Protein AF-A0A9D4V2T9-F1 (afdb_monomer_lite)

pLDDT: mean 70.46, std 24.21, range [25.34, 97.38]

Radius of gyration: 23.79 Å; chains: 1; bounding box: 66×66×63 Å

Foldseek 3Di:
DDDDPDDPDPDDPPPPPPPPPVLQCLQAAPQVRAGAALWFADLVQHIHHPVSQVVQQDPPDFGADPPPRHTDNDQFGRQPLSNVQCCQNPVVRNVVVVVVVVVVCVVVVHDHDDDDPPDDDDPPPDDDDDDDDDDDDDDDDDDDDDDDDDDDDDPPPPPPPPPPPVDDNDHDDQQSQAAPQPSGHAAQWFAFSHNHIHHPVSCVVVVPAFADPPPRHGGDGPRDGRGSVSSVVVSVVVVVVVVD

InterPro domains:
  IPR001841 Zinc finger, RING-type [PF13923] (29-68)
  IPR001841 Zinc finger, RING-type [PS50089] (29-69)
  IPR001841 Zinc finger, RING-type [PS50089] (179-216)
  IPR001841 Zinc finger, RING-type [SM00184] (29-68)
  IPR001841 Zinc finger, RING-type [SM00184] (179-215)
  IPR013083 Zinc finger, RING/FYVE/PHD-type [G3DSA:3.30.40.10] (4-131)
  IPR013083 Zinc finger, RING/FYVE/PHD-type [G3DSA:3.30.40.10] (135-241)

Secondary structure (DSSP, 8-state):
-------------TTS----HHHHHTTB-TTTSSB-SSEEE-TTS-EEEHHHHHHT--SSS-EE-TTT--EESSPPPB-HHHHHHHHHHSHHHHHHHHHHHHHHHHHHT--PPP-----S----------------------------------------------S------SGGGB-TTTSSB-SSEEE-TTS-EEEHHHHHHTT-SSB-TTT--B--TTPPPEE-HHHHHHHHHHHHHH--

Structure (mmCIF, N/CA/C/O backbone):
data_AF-A0A9D4V2T9-F1
#
_entry.id   AF-A0A9D4V2T9-F1
#
loop_
_atom_site.group_PDB
_atom_site.id
_atom_site.type_symbol
_atom_site.label_atom_id
_atom_site.label_alt_id
_atom_site.label_comp_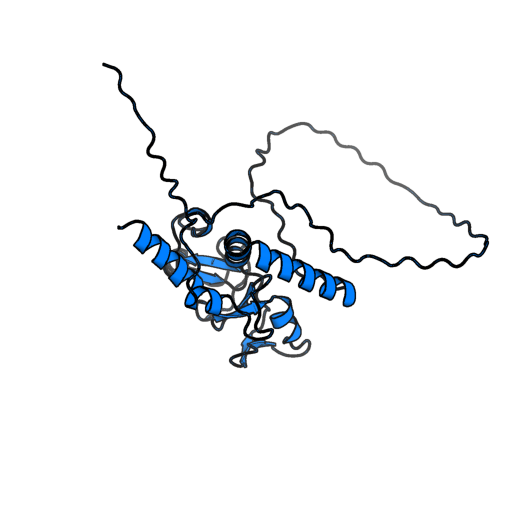id
_atom_site.label_asym_id
_atom_site.label_entity_id
_atom_site.label_seq_id
_atom_site.pdbx_PDB_ins_code
_atom_site.Cartn_x
_atom_site.Cartn_y
_atom_site.Cartn_z
_atom_site.occupancy
_atom_site.B_iso_or_equiv
_atom_site.auth_seq_id
_atom_site.auth_comp_id
_atom_site.auth_asym_id
_atom_site.auth_atom_id
_atom_site.pdbx_PDB_model_num
ATOM 1 N N . MET A 1 1 ? -45.567 5.257 29.875 1.00 37.81 1 MET A N 1
ATOM 2 C CA . MET A 1 1 ? -44.564 4.226 29.549 1.00 37.81 1 MET A CA 1
ATOM 3 C C . MET A 1 1 ? -43.772 4.759 28.369 1.00 37.81 1 MET A C 1
ATOM 5 O O . MET A 1 1 ? -44.226 4.633 27.241 1.00 37.81 1 MET A O 1
ATOM 9 N N . ALA A 1 2 ? -42.699 5.500 28.648 1.00 34.78 2 ALA A N 1
ATOM 10 C CA . ALA A 1 2 ? -41.772 5.962 27.621 1.00 34.78 2 ALA A CA 1
ATOM 11 C C . ALA A 1 2 ? -40.839 4.791 27.293 1.00 34.78 2 ALA A C 1
ATOM 13 O O . ALA A 1 2 ? -40.329 4.148 28.208 1.00 34.78 2 ALA A O 1
ATOM 14 N N . ASN A 1 3 ? -40.728 4.459 26.010 1.00 33.38 3 ASN A N 1
ATOM 15 C CA . ASN A 1 3 ? -39.891 3.381 25.508 1.00 33.38 3 ASN A CA 1
ATOM 16 C C . ASN A 1 3 ? -38.680 4.037 24.840 1.00 33.38 3 ASN A C 1
ATOM 18 O O . ASN A 1 3 ? -38.764 4.459 23.687 1.00 33.38 3 ASN A O 1
ATOM 22 N N . ASP A 1 4 ? -37.597 4.185 25.599 1.00 35.28 4 ASP A N 1
ATOM 23 C CA . ASP A 1 4 ? -36.332 4.728 25.112 1.00 35.28 4 ASP A CA 1
ATOM 24 C C . ASP A 1 4 ? -35.617 3.651 24.290 1.00 35.28 4 ASP A C 1
ATOM 26 O O . ASP A 1 4 ? -34.941 2.768 24.819 1.00 35.28 4 ASP A O 1
ATOM 30 N N . ASN A 1 5 ? -35.790 3.705 22.970 1.00 38.97 5 ASN A N 1
ATOM 31 C CA . ASN A 1 5 ? -35.002 2.918 22.030 1.00 38.97 5 ASN A CA 1
ATOM 32 C C . ASN A 1 5 ? -33.660 3.629 21.806 1.00 38.97 5 ASN A C 1
ATOM 34 O O . ASN A 1 5 ? -33.477 4.348 20.825 1.00 38.97 5 ASN A O 1
ATOM 38 N N . ALA A 1 6 ? -32.742 3.475 22.762 1.00 37.75 6 ALA A N 1
ATOM 39 C CA . ALA A 1 6 ? -31.361 3.909 22.615 1.00 37.75 6 ALA A CA 1
ATOM 40 C C . ALA A 1 6 ? -30.651 2.981 21.618 1.00 37.75 6 ALA A C 1
ATOM 42 O O . ALA A 1 6 ? -30.367 1.816 21.901 1.00 37.75 6 ALA A O 1
ATOM 43 N N . SER A 1 7 ? -30.393 3.523 20.430 1.00 36.06 7 SER A N 1
ATOM 44 C CA . SER A 1 7 ? -29.427 3.030 19.454 1.00 36.06 7 SER A CA 1
ATOM 45 C C . SER A 1 7 ? -28.137 2.600 20.154 1.00 36.06 7 SER A C 1
ATOM 47 O O . SER A 1 7 ? -27.464 3.420 20.778 1.00 36.06 7 SER A O 1
ATOM 49 N N . ARG A 1 8 ? -27.803 1.310 20.056 1.00 39.03 8 ARG A N 1
ATOM 50 C CA . ARG A 1 8 ? -26.498 0.781 20.454 1.00 39.03 8 ARG A CA 1
ATOM 51 C C . ARG A 1 8 ? -25.450 1.354 19.508 1.00 39.03 8 ARG A C 1
ATOM 53 O O . ARG A 1 8 ? -25.284 0.881 18.390 1.00 39.03 8 ARG A O 1
ATOM 60 N N . ASP A 1 9 ? -24.822 2.420 19.964 1.00 37.44 9 ASP A N 1
ATOM 61 C CA . ASP A 1 9 ? -23.620 2.990 19.390 1.00 37.44 9 ASP A CA 1
ATOM 62 C C . ASP A 1 9 ? -22.462 1.988 19.578 1.00 37.44 9 ASP A C 1
ATOM 64 O O . ASP A 1 9 ? -21.983 1.779 20.691 1.00 37.44 9 ASP A O 1
ATOM 68 N N . GLU A 1 10 ? -22.067 1.311 18.495 1.00 48.47 10 GLU A N 1
ATOM 69 C CA . GLU A 1 10 ? -20.897 0.415 18.398 1.00 48.47 10 GLU A CA 1
ATOM 70 C C . GLU A 1 10 ? -19.585 1.206 18.188 1.00 48.47 10 GLU A C 1
ATOM 72 O O . GLU A 1 10 ? -18.598 0.678 17.677 1.00 48.47 10 GLU A O 1
ATOM 77 N N . SER A 1 11 ? -19.526 2.491 18.548 1.00 41.91 11 SER A N 1
ATOM 78 C CA . SER A 1 11 ? -18.281 3.260 18.489 1.00 41.91 11 SER A CA 1
ATOM 79 C C . SER A 1 11 ? -17.449 3.072 19.765 1.00 41.91 11 SER A C 1
ATOM 81 O O . SER A 1 11 ? -17.413 3.904 20.671 1.00 41.91 11 SER A O 1
ATOM 83 N N . LEU A 1 12 ? -16.704 1.962 19.843 1.00 42.69 12 LEU A N 1
ATOM 84 C CA . LEU A 1 12 ? -15.628 1.877 20.830 1.00 42.69 12 LEU A CA 1
ATOM 85 C C . LEU A 1 12 ? -14.410 2.688 20.372 1.00 42.69 12 LEU A C 1
ATOM 87 O O . LEU A 1 12 ? -13.949 2.577 19.229 1.00 42.69 12 LEU A O 1
ATOM 91 N N . PRO A 1 13 ? -13.826 3.492 21.271 1.00 37.84 13 PRO A N 1
ATOM 92 C CA . PRO A 1 13 ? -12.658 4.266 20.960 1.00 37.84 13 PRO A CA 1
ATOM 93 C C . PRO A 1 13 ? -11.424 3.346 20.812 1.00 37.84 13 PRO A C 1
ATOM 95 O O . PRO A 1 13 ? -10.736 3.087 21.787 1.00 37.84 13 PRO A O 1
ATOM 98 N N . VAL A 1 14 ? -11.052 2.986 19.576 1.00 45.94 14 VAL A N 1
ATOM 99 C CA . VAL A 1 14 ? -9.712 2.523 19.095 1.00 45.94 14 VAL A CA 1
ATOM 100 C C . VAL A 1 14 ? -8.537 3.484 19.464 1.00 45.94 14 VAL A C 1
ATOM 102 O O . VAL A 1 14 ? -7.587 3.670 18.725 1.00 45.94 14 VAL A O 1
ATOM 105 N N . SER A 1 15 ? -8.596 4.211 20.587 1.00 41.62 15 SER A N 1
ATOM 106 C CA . SER A 1 15 ? -7.498 5.065 21.106 1.00 41.62 15 SER A CA 1
ATOM 107 C C . SER A 1 15 ? -6.575 4.274 22.011 1.00 41.62 15 SER A C 1
ATOM 109 O O . SER A 1 15 ? -5.572 4.797 22.473 1.00 41.62 15 SER A O 1
ATOM 111 N N . SER A 1 16 ? -6.922 3.016 22.262 1.00 43.53 16 SER A N 1
ATOM 112 C CA . SER A 1 16 ? -6.157 2.066 23.052 1.00 43.53 16 SER A CA 1
ATOM 113 C C . SER A 1 16 ? -5.522 0.962 22.209 1.00 43.53 16 SER A C 1
ATOM 115 O O . SER A 1 16 ? -4.800 0.143 22.773 1.00 43.53 16 SER A O 1
ATOM 117 N N . VAL A 1 17 ? -5.691 0.951 20.876 1.00 48.69 17 VAL A N 1
ATOM 118 C CA . VAL A 1 17 ? -4.797 0.164 20.011 1.00 48.69 17 VAL A CA 1
ATOM 119 C C . VAL A 1 17 ? -3.501 0.955 19.871 1.00 48.69 17 VAL A C 1
ATOM 121 O O . VAL A 1 17 ? -3.192 1.525 18.831 1.00 48.69 17 VAL A O 1
ATOM 124 N N . GLY A 1 18 ? -2.751 1.043 20.970 1.00 51.38 18 GLY A N 1
ATOM 125 C CA . GLY A 1 18 ? -1.332 1.320 20.862 1.00 51.38 18 GLY A CA 1
ATOM 126 C C . GLY A 1 18 ? -0.762 0.207 19.999 1.00 51.38 18 GLY A C 1
ATOM 127 O O . GLY A 1 18 ? -0.834 -0.959 20.388 1.00 51.38 18 GLY A O 1
ATOM 128 N N . LEU A 1 19 ? -0.263 0.550 18.809 1.00 62.91 19 LEU A N 1
ATOM 129 C CA . LEU A 1 19 ? 0.499 -0.394 18.003 1.00 62.91 19 LEU A CA 1
ATOM 130 C C . LEU A 1 19 ? 1.590 -0.957 18.911 1.00 62.91 19 LEU A C 1
ATOM 132 O O . LEU A 1 19 ? 2.463 -0.221 19.380 1.00 62.91 19 LEU A O 1
ATOM 136 N N . CYS A 1 20 ? 1.504 -2.250 19.223 1.00 67.38 20 CYS A N 1
ATOM 137 C CA . CYS A 1 20 ? 2.539 -2.888 20.018 1.00 67.38 20 CYS A CA 1
ATOM 138 C C . CYS A 1 20 ? 3.868 -2.790 19.263 1.00 67.38 20 CYS A C 1
ATOM 140 O O . CYS A 1 20 ? 3.904 -2.604 18.041 1.00 67.38 20 CYS A O 1
ATOM 142 N N . LYS A 1 21 ? 4.977 -2.922 19.986 1.00 68.12 21 LYS A N 1
ATOM 143 C CA . LYS A 1 21 ? 6.308 -2.832 19.385 1.00 68.12 21 LYS A CA 1
ATOM 144 C C . LYS A 1 21 ? 6.460 -3.778 18.184 1.00 68.12 21 LYS A C 1
ATOM 146 O O . LYS A 1 21 ? 6.994 -3.359 17.163 1.00 68.12 21 LYS A O 1
ATOM 151 N N . GLU A 1 22 ? 5.916 -4.997 18.258 1.00 66.81 22 GLU A N 1
ATOM 152 C CA . GLU A 1 22 ? 5.956 -5.935 17.127 1.00 66.81 22 GLU A CA 1
ATOM 153 C C . GLU A 1 22 ? 5.160 -5.436 15.908 1.00 66.81 22 GLU A C 1
ATOM 155 O O . GLU A 1 22 ? 5.580 -5.629 14.766 1.00 66.81 22 GLU A O 1
ATOM 160 N N . ALA A 1 23 ? 4.020 -4.771 16.124 1.00 69.81 23 ALA A N 1
ATOM 161 C CA . ALA A 1 23 ? 3.237 -4.187 15.039 1.00 69.81 23 ALA A CA 1
ATOM 162 C C . ALA A 1 23 ? 4.010 -3.044 14.364 1.00 69.81 23 ALA A C 1
ATOM 164 O O . ALA A 1 23 ? 4.082 -3.008 13.137 1.00 69.81 23 ALA A O 1
ATOM 165 N N . MET A 1 24 ? 4.664 -2.180 15.146 1.00 72.50 24 MET A N 1
ATOM 166 C CA . MET A 1 24 ? 5.521 -1.110 14.624 1.00 72.50 24 MET A CA 1
ATOM 167 C C . MET A 1 24 ? 6.706 -1.646 13.815 1.00 72.50 24 MET A C 1
ATOM 169 O O . MET A 1 24 ? 6.988 -1.127 12.741 1.00 72.50 24 MET A O 1
ATOM 173 N N . GLU A 1 25 ? 7.361 -2.719 14.267 1.00 75.12 25 GLU A N 1
ATOM 174 C CA . GLU A 1 25 ? 8.453 -3.356 13.514 1.00 75.12 25 GLU A CA 1
ATOM 175 C C . GLU A 1 25 ? 7.981 -3.880 12.150 1.00 75.12 25 GLU A C 1
ATOM 177 O O . GLU A 1 25 ? 8.694 -3.765 11.153 1.00 75.12 25 GLU A O 1
ATOM 182 N N . SER A 1 26 ? 6.748 -4.390 12.069 1.00 80.81 26 SER A N 1
ATOM 183 C CA . SER A 1 26 ? 6.158 -4.824 10.796 1.00 80.81 26 SER A CA 1
ATOM 184 C C . SER A 1 26 ? 5.712 -3.678 9.872 1.00 80.81 26 SER A C 1
ATOM 186 O O . SER A 1 26 ? 5.392 -3.928 8.708 1.00 80.81 26 SER A O 1
ATOM 188 N N . LEU A 1 27 ? 5.726 -2.429 10.358 1.00 87.44 27 LEU A N 1
ATOM 189 C CA . LEU A 1 27 ? 5.487 -1.208 9.578 1.00 87.44 27 LEU A CA 1
ATOM 190 C C . LEU A 1 27 ? 6.774 -0.541 9.084 1.00 87.44 27 LEU A C 1
ATOM 192 O O . LEU A 1 27 ? 6.711 0.506 8.440 1.00 87.44 27 LEU A O 1
ATOM 196 N N . THR A 1 28 ? 7.932 -1.133 9.360 1.00 91.25 28 THR A N 1
ATOM 197 C CA . THR A 1 28 ? 9.228 -0.595 8.954 1.00 91.25 28 THR A CA 1
ATOM 198 C C . THR A 1 28 ? 9.614 -1.103 7.569 1.00 91.25 28 THR A C 1
ATOM 200 O O . THR A 1 28 ? 9.575 -2.299 7.274 1.00 91.25 28 THR A O 1
ATOM 203 N N . CYS A 1 29 ? 10.039 -0.196 6.696 1.00 94.81 29 CYS A N 1
ATOM 204 C CA . CYS A 1 29 ? 10.608 -0.556 5.410 1.00 94.81 29 CYS A CA 1
ATOM 205 C C . CYS A 1 29 ? 11.970 -1.223 5.607 1.00 94.81 29 CYS A C 1
ATOM 207 O O . CYS A 1 29 ? 12.888 -0.624 6.153 1.00 94.81 29 CYS A O 1
ATOM 209 N N . SER A 1 30 ? 12.162 -2.427 5.073 1.00 91.88 30 SER A N 1
ATOM 210 C CA . SER A 1 30 ? 13.436 -3.146 5.223 1.00 91.88 30 SER A CA 1
ATOM 211 C C . SER A 1 30 ? 14.595 -2.596 4.375 1.00 91.88 30 SER A C 1
ATOM 213 O O . SER A 1 30 ? 15.671 -3.184 4.384 1.00 91.88 30 SER A O 1
ATOM 215 N N . ILE A 1 31 ? 14.377 -1.519 3.612 1.00 94.38 31 ILE A N 1
ATOM 216 C CA . ILE A 1 31 ? 15.410 -0.859 2.798 1.00 94.38 31 ILE A CA 1
ATOM 217 C C . ILE A 1 31 ? 15.910 0.399 3.507 1.00 94.38 31 ILE A C 1
ATOM 219 O O . ILE A 1 31 ? 17.089 0.481 3.825 1.00 94.38 31 ILE A O 1
ATOM 223 N N . CYS A 1 32 ? 15.024 1.361 3.786 1.00 95.81 32 CYS A N 1
ATOM 224 C CA . CYS A 1 32 ? 15.408 2.603 4.466 1.00 95.81 32 CYS A CA 1
ATOM 225 C C . CYS A 1 32 ? 15.338 2.518 5.999 1.00 95.81 32 CYS A C 1
ATOM 227 O O . CYS A 1 32 ? 15.751 3.454 6.667 1.00 95.81 32 CYS A O 1
ATOM 229 N N . LEU A 1 33 ? 14.824 1.413 6.557 1.00 94.38 33 LEU A N 1
ATOM 230 C CA . LEU A 1 33 ? 14.726 1.144 8.001 1.00 94.38 33 LEU A CA 1
ATOM 231 C C . LEU A 1 33 ? 13.864 2.142 8.793 1.00 94.38 33 LEU A C 1
ATOM 233 O O . LEU A 1 33 ? 13.963 2.225 10.013 1.00 94.38 33 LEU A O 1
ATOM 237 N N . GLU A 1 34 ? 12.971 2.844 8.104 1.00 95.56 34 GLU A N 1
ATOM 238 C CA . GLU A 1 34 ? 12.014 3.796 8.677 1.00 95.56 34 GLU A CA 1
ATOM 239 C C . GLU A 1 34 ? 10.576 3.374 8.353 1.00 95.56 34 GLU A C 1
ATOM 241 O O . GLU A 1 34 ? 10.364 2.431 7.583 1.00 95.56 34 GLU A O 1
ATOM 246 N N . LEU A 1 35 ? 9.579 4.075 8.907 1.00 94.62 35 LEU A N 1
ATOM 247 C CA . LEU A 1 35 ? 8.165 3.797 8.648 1.00 94.62 35 LEU A CA 1
ATOM 248 C C . LEU A 1 35 ? 7.880 3.721 7.134 1.00 94.62 35 LEU A C 1
ATOM 250 O O . LEU A 1 35 ? 8.369 4.529 6.338 1.00 94.62 35 LEU A O 1
ATOM 254 N N . LEU A 1 36 ? 7.084 2.738 6.719 1.00 95.94 36 LEU A N 1
ATOM 255 C CA . LEU A 1 36 ? 6.630 2.609 5.338 1.00 95.94 36 LEU A CA 1
ATOM 256 C C . LEU A 1 36 ? 5.867 3.868 4.895 1.00 95.94 36 LEU A C 1
ATOM 258 O O . LEU A 1 36 ? 4.915 4.281 5.545 1.00 95.94 36 LEU A O 1
ATOM 262 N N . TYR A 1 37 ? 6.230 4.429 3.742 1.00 96.75 37 TYR A N 1
ATOM 263 C CA . TYR A 1 37 ? 5.476 5.492 3.076 1.00 96.75 37 TYR A CA 1
ATOM 264 C C . TYR A 1 37 ? 5.041 5.030 1.690 1.00 96.75 37 TYR A C 1
ATOM 266 O O . TYR A 1 37 ? 5.858 4.501 0.931 1.00 96.75 37 TYR A O 1
ATOM 274 N N . LYS A 1 38 ? 3.746 5.184 1.386 1.00 96.31 38 LYS A N 1
ATOM 275 C CA . LYS A 1 38 ? 3.090 4.584 0.212 1.00 96.31 38 LYS A CA 1
ATOM 276 C C . LYS A 1 38 ? 3.530 3.112 0.041 1.00 96.31 38 LYS A C 1
ATOM 278 O O . LYS A 1 38 ? 4.232 2.778 -0.914 1.00 96.31 38 LYS A O 1
ATOM 283 N N . PRO A 1 39 ? 3.170 2.222 0.988 1.00 95.19 39 PRO A N 1
ATOM 284 C CA . PRO A 1 39 ? 3.677 0.853 1.031 1.00 95.19 39 PRO A CA 1
ATOM 285 C C . PRO A 1 39 ? 3.308 0.049 -0.218 1.00 95.19 39 PRO A C 1
ATOM 287 O O . PRO A 1 39 ? 2.136 -0.061 -0.571 1.00 95.19 39 PRO A O 1
ATOM 290 N N . VAL A 1 40 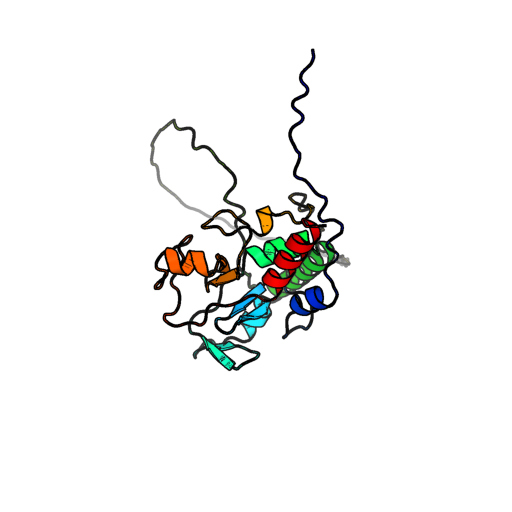? 4.293 -0.595 -0.835 1.00 93.75 40 VAL A N 1
ATOM 291 C CA . VAL A 1 40 ? 4.096 -1.586 -1.900 1.00 93.75 40 VAL A CA 1
ATOM 292 C C . VAL A 1 40 ? 4.309 -2.991 -1.349 1.00 93.75 40 VAL A C 1
ATOM 294 O O . VAL A 1 40 ? 5.226 -3.219 -0.557 1.00 93.75 40 VAL A O 1
ATOM 297 N N . VAL A 1 41 ? 3.473 -3.943 -1.769 1.00 91.31 41 VAL A N 1
ATOM 298 C CA . VAL A 1 41 ? 3.582 -5.355 -1.371 1.00 91.31 41 VAL A CA 1
ATOM 299 C C . VAL A 1 41 ? 3.927 -6.181 -2.600 1.00 91.31 41 VAL A C 1
ATOM 301 O O . VAL A 1 41 ? 3.198 -6.213 -3.587 1.00 91.31 41 VAL A O 1
ATOM 304 N N . THR A 1 42 ? 5.091 -6.819 -2.569 1.00 88.69 42 THR A N 1
ATOM 305 C CA . THR A 1 42 ? 5.559 -7.656 -3.679 1.00 88.69 42 THR A CA 1
ATOM 306 C C . THR A 1 42 ? 4.865 -9.019 -3.677 1.00 88.69 42 THR A C 1
ATOM 308 O O . THR A 1 42 ? 4.450 -9.513 -2.633 1.00 88.69 42 THR A O 1
ATOM 311 N N . ALA A 1 43 ? 4.853 -9.717 -4.821 1.00 84.25 43 ALA A N 1
ATOM 312 C CA . ALA A 1 43 ? 4.293 -11.074 -4.959 1.00 84.25 43 ALA A CA 1
ATOM 313 C C . ALA A 1 43 ? 4.888 -12.131 -4.011 1.00 84.25 43 ALA A C 1
ATOM 315 O O . ALA A 1 43 ? 4.341 -13.221 -3.854 1.00 84.25 43 ALA A O 1
ATOM 316 N N . CYS A 1 44 ? 6.025 -11.838 -3.382 1.00 86.25 44 CYS A N 1
ATOM 317 C CA . CYS A 1 44 ? 6.610 -12.694 -2.358 1.00 86.25 44 CYS A CA 1
ATOM 318 C C . CYS A 1 44 ? 6.160 -12.374 -0.923 1.00 86.25 44 CYS A C 1
ATOM 320 O O . CYS A 1 44 ? 6.541 -13.110 -0.020 1.00 86.25 44 CYS A O 1
ATOM 322 N N . GLY A 1 45 ? 5.357 -11.326 -0.725 1.00 84.44 45 GLY A N 1
ATOM 323 C CA . GLY A 1 45 ? 4.848 -10.864 0.569 1.00 84.44 45 GLY A CA 1
AT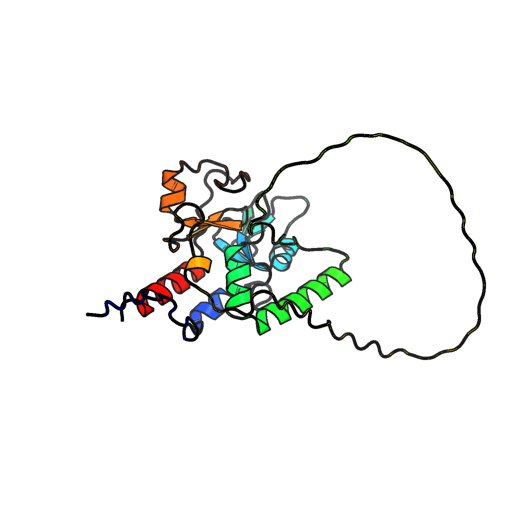OM 324 C C . GLY A 1 45 ? 5.709 -9.800 1.256 1.00 84.44 45 GLY A C 1
ATOM 325 O O . GLY A 1 45 ? 5.300 -9.272 2.281 1.00 84.44 45 GLY A O 1
ATOM 326 N N . HIS A 1 46 ? 6.880 -9.457 0.710 1.00 89.94 46 HIS A N 1
ATOM 327 C CA . HIS A 1 46 ? 7.731 -8.409 1.276 1.00 89.94 46 HIS A CA 1
ATOM 328 C C . HIS A 1 46 ? 7.220 -7.007 0.946 1.00 89.94 46 HIS A C 1
ATOM 330 O O . HIS A 1 46 ? 6.710 -6.777 -0.158 1.00 89.94 46 HIS A O 1
ATOM 336 N N . MET A 1 47 ? 7.418 -6.090 1.895 1.00 91.44 47 MET A N 1
ATOM 337 C CA . MET A 1 47 ? 6.848 -4.745 1.902 1.00 91.44 47 MET A CA 1
ATOM 338 C C . MET A 1 47 ? 7.940 -3.673 1.912 1.00 91.44 47 MET A C 1
ATOM 340 O O . MET A 1 47 ? 8.918 -3.781 2.652 1.00 91.44 47 MET A O 1
ATOM 344 N N . PHE A 1 48 ? 7.759 -2.625 1.108 1.00 94.56 48 PHE A N 1
ATOM 345 C CA . PHE A 1 48 ? 8.706 -1.511 0.979 1.00 94.56 48 PHE A CA 1
ATOM 346 C C . PHE A 1 48 ? 7.970 -0.183 0.811 1.00 94.56 48 PHE A C 1
ATOM 348 O O . PHE A 1 48 ? 6.802 -0.182 0.427 1.00 94.56 48 PHE A O 1
ATOM 355 N N . CYS A 1 49 ? 8.643 0.949 1.041 1.00 97.06 49 CYS A N 1
ATOM 356 C CA . CYS A 1 49 ? 8.145 2.226 0.528 1.00 97.06 49 CYS A CA 1
ATOM 357 C C . CYS A 1 49 ? 8.092 2.170 -1.004 1.00 97.06 49 CYS A C 1
ATOM 359 O O . CYS A 1 49 ? 8.914 1.477 -1.614 1.00 97.06 49 CYS A O 1
ATOM 361 N N . PHE A 1 50 ? 7.186 2.931 -1.621 1.00 96.31 50 PHE A N 1
ATOM 362 C CA . PHE A 1 50 ? 7.077 3.004 -3.081 1.00 96.31 50 PHE A CA 1
ATOM 363 C C . PHE A 1 50 ? 8.437 3.272 -3.739 1.00 96.31 50 PHE A C 1
ATOM 365 O O . PHE A 1 50 ? 8.902 2.459 -4.538 1.00 96.31 50 PHE A O 1
ATOM 372 N N . TRP A 1 51 ? 9.124 4.344 -3.329 1.00 95.81 51 TRP A N 1
ATOM 373 C CA . TRP A 1 51 ? 10.416 4.715 -3.909 1.00 95.81 51 TRP A CA 1
ATOM 374 C C . TRP A 1 51 ? 11.539 3.733 -3.592 1.00 95.81 51 TRP A C 1
ATOM 376 O O . TRP A 1 51 ? 12.342 3.436 -4.471 1.00 95.81 51 TRP A O 1
ATOM 386 N N . CYS A 1 52 ? 11.563 3.144 -2.394 1.00 95.94 52 CYS A N 1
ATOM 387 C CA . CYS A 1 52 ? 12.550 2.115 -2.061 1.00 95.94 52 CYS A CA 1
ATOM 388 C C . CYS A 1 52 ? 12.395 0.867 -2.943 1.00 95.94 52 CYS A C 1
ATOM 390 O O . CYS A 1 52 ? 13.385 0.282 -3.375 1.00 95.94 52 CYS A O 1
ATOM 392 N N . GLY A 1 53 ? 11.155 0.459 -3.230 1.00 93.44 53 GLY A N 1
ATOM 393 C CA . GLY A 1 53 ? 10.885 -0.620 -4.177 1.00 93.44 53 GLY A CA 1
ATOM 394 C C . GLY A 1 53 ? 11.232 -0.225 -5.614 1.00 93.44 53 GLY A C 1
ATOM 395 O O . GLY A 1 53 ? 11.857 -1.009 -6.325 1.00 93.44 53 GLY A O 1
ATOM 396 N N . HIS A 1 54 ? 10.857 0.990 -6.021 1.00 92.50 54 HIS A N 1
ATOM 397 C CA . HIS A 1 54 ? 11.048 1.500 -7.376 1.00 92.50 54 HIS A CA 1
ATOM 398 C C . HIS A 1 54 ? 12.532 1.641 -7.741 1.00 92.50 54 HIS A C 1
ATOM 400 O O . HIS A 1 54 ? 12.948 1.200 -8.806 1.00 92.50 54 HIS A O 1
ATOM 406 N N . GLN A 1 55 ? 13.354 2.195 -6.846 1.00 90.56 55 GLN A N 1
ATOM 407 C CA . GLN A 1 55 ? 14.801 2.339 -7.054 1.00 90.56 55 GLN A CA 1
ATOM 408 C C . GLN A 1 55 ? 15.524 0.992 -7.171 1.00 90.56 55 GLN A C 1
ATOM 410 O O . GLN A 1 55 ? 16.557 0.898 -7.827 1.00 90.56 55 GLN A O 1
ATOM 415 N N . GLY A 1 56 ? 14.980 -0.063 -6.558 1.00 84.94 56 GLY A N 1
ATOM 416 C CA . GLY A 1 56 ? 15.501 -1.423 -6.691 1.00 84.94 56 GLY A CA 1
ATOM 417 C C . GLY A 1 56 ? 15.148 -2.106 -8.017 1.00 84.94 56 GLY A C 1
ATOM 418 O O . GLY A 1 56 ? 15.572 -3.243 -8.239 1.00 84.94 56 GLY A O 1
ATOM 419 N N . MET A 1 57 ? 14.355 -1.467 -8.884 1.00 88.19 57 MET A N 1
ATOM 420 C CA . MET A 1 57 ? 13.958 -2.042 -10.166 1.00 88.19 57 MET A CA 1
ATOM 421 C C . MET A 1 57 ? 15.055 -1.940 -11.218 1.00 88.19 57 MET A C 1
ATOM 423 O O . MET A 1 57 ? 15.848 -1.002 -11.258 1.00 88.19 57 MET A O 1
ATOM 427 N N . ASN A 1 58 ? 15.054 -2.910 -12.126 1.00 82.69 58 ASN A N 1
ATOM 428 C CA . ASN A 1 58 ? 15.900 -2.895 -13.305 1.00 82.69 58 ASN A CA 1
ATOM 429 C C . ASN A 1 58 ? 15.066 -2.483 -14.525 1.00 82.69 58 ASN A C 1
ATOM 431 O O . ASN A 1 58 ? 14.038 -3.096 -14.801 1.00 82.69 58 ASN A O 1
ATOM 435 N N . ALA A 1 59 ? 15.518 -1.466 -15.261 1.00 80.12 59 ALA A N 1
ATOM 436 C CA . ALA A 1 59 ? 14.805 -0.950 -16.433 1.00 80.12 59 ALA A CA 1
ATOM 437 C C . ALA A 1 59 ? 14.864 -1.886 -17.656 1.00 80.12 59 ALA A C 1
ATOM 439 O O . ALA A 1 59 ? 14.029 -1.789 -18.551 1.00 80.12 59 ALA A O 1
ATOM 440 N N . PHE A 1 60 ? 15.849 -2.785 -17.708 1.00 79.94 60 PHE A N 1
ATOM 441 C CA . PHE A 1 60 ? 16.157 -3.597 -18.890 1.00 79.94 60 PHE A CA 1
ATOM 442 C C . PHE A 1 60 ? 15.840 -5.085 -18.709 1.00 79.94 60 PHE A C 1
ATOM 444 O O . PHE A 1 60 ? 15.837 -5.841 -19.679 1.00 79.94 60 PHE A O 1
ATOM 451 N N . THR A 1 61 ? 15.604 -5.534 -17.477 1.00 82.62 61 THR A N 1
ATOM 452 C CA . THR A 1 61 ? 15.385 -6.946 -17.139 1.00 82.62 61 THR A CA 1
ATOM 453 C C . THR A 1 61 ? 14.289 -7.095 -16.089 1.00 82.62 61 THR A C 1
ATOM 455 O O . THR A 1 61 ? 13.834 -6.115 -15.502 1.00 82.62 61 THR A O 1
ATOM 458 N N . ALA A 1 62 ? 13.846 -8.333 -15.846 1.00 82.19 62 ALA A N 1
ATOM 459 C CA . ALA A 1 62 ? 12.874 -8.608 -14.796 1.00 82.19 62 ALA A CA 1
ATOM 460 C C . ALA A 1 62 ? 13.386 -8.089 -13.445 1.00 82.19 62 ALA A C 1
ATOM 462 O O . ALA A 1 62 ? 14.475 -8.444 -12.987 1.00 82.19 62 ALA A O 1
ATOM 463 N N . SER A 1 63 ? 12.571 -7.264 -12.798 1.00 89.69 63 SER A N 1
ATOM 464 C CA . SER A 1 63 ? 12.876 -6.771 -11.463 1.00 89.69 63 SER A CA 1
ATOM 465 C C . SER A 1 63 ? 12.719 -7.893 -10.440 1.00 89.69 63 SER A C 1
ATOM 467 O O . SER A 1 63 ? 12.029 -8.887 -10.664 1.00 89.69 63 SER A O 1
ATOM 469 N N . SER A 1 64 ? 13.407 -7.770 -9.311 1.00 90.81 64 SER A N 1
ATOM 470 C CA . SER A 1 64 ? 13.409 -8.792 -8.266 1.00 90.81 64 SER A CA 1
ATOM 471 C C . SER A 1 64 ? 13.169 -8.159 -6.911 1.00 90.81 64 SER A C 1
ATOM 473 O O . SER A 1 64 ? 13.569 -7.025 -6.668 1.00 90.81 64 SER A O 1
ATOM 475 N N . CYS A 1 65 ? 12.509 -8.892 -6.014 1.00 90.19 65 CYS A N 1
ATOM 476 C CA . CYS A 1 65 ? 12.315 -8.433 -4.644 1.00 90.19 65 CYS A CA 1
ATOM 477 C C . CYS A 1 65 ? 13.678 -8.107 -3.998 1.00 90.19 65 CYS A C 1
ATOM 479 O O . CYS A 1 65 ? 14.523 -9.006 -3.938 1.00 90.19 65 CYS A O 1
ATOM 481 N N . PRO A 1 66 ? 13.882 -6.896 -3.448 1.00 90.25 66 PRO A N 1
ATOM 482 C CA . PRO A 1 66 ? 15.146 -6.525 -2.808 1.00 90.25 66 PRO A CA 1
ATOM 483 C C . PRO A 1 66 ? 15.547 -7.423 -1.626 1.00 90.25 66 PRO A C 1
ATOM 485 O O . PRO A 1 66 ? 16.733 -7.584 -1.359 1.00 90.25 66 PRO A O 1
ATOM 488 N N . LEU A 1 67 ? 14.579 -8.059 -0.951 1.00 89.50 67 LEU A N 1
ATOM 489 C CA . LEU A 1 67 ? 14.842 -8.939 0.196 1.00 89.50 67 LEU A CA 1
ATOM 490 C C . LEU A 1 67 ? 15.119 -10.390 -0.192 1.00 89.50 67 LEU A C 1
ATOM 492 O O . LEU A 1 67 ? 16.114 -10.965 0.237 1.00 89.50 67 LEU A O 1
ATOM 496 N N . CYS A 1 68 ? 14.246 -11.010 -0.988 1.00 90.56 68 CYS A N 1
ATOM 497 C CA . CYS A 1 68 ? 14.344 -12.447 -1.276 1.00 90.56 68 CYS A CA 1
ATOM 498 C C . CYS A 1 68 ? 14.734 -12.779 -2.715 1.00 90.56 68 CYS A C 1
ATOM 500 O O . CYS A 1 68 ? 14.793 -13.954 -3.072 1.00 90.56 68 CYS A O 1
ATOM 502 N N . ARG A 1 69 ? 14.963 -11.762 -3.554 1.00 90.56 69 ARG A N 1
ATOM 503 C CA . ARG A 1 69 ? 15.362 -11.885 -4.964 1.00 90.56 69 ARG A CA 1
ATOM 504 C C . ARG A 1 69 ? 14.380 -12.659 -5.848 1.00 90.56 69 ARG A C 1
ATOM 506 O O . ARG A 1 69 ? 14.727 -13.040 -6.960 1.00 90.56 69 ARG A O 1
ATOM 513 N N . ARG A 1 70 ? 13.141 -12.886 -5.389 1.00 87.94 70 ARG A N 1
ATOM 514 C CA . ARG A 1 70 ? 12.096 -13.484 -6.228 1.00 87.94 70 ARG A CA 1
ATOM 515 C C . ARG A 1 70 ? 11.768 -12.522 -7.378 1.00 87.94 70 ARG A C 1
ATOM 517 O O . ARG A 1 70 ? 11.452 -11.365 -7.082 1.00 87.94 70 ARG A O 1
ATOM 524 N N . PRO A 1 71 ? 11.816 -12.974 -8.643 1.00 87.56 71 PRO A N 1
ATOM 525 C CA . PRO A 1 71 ? 11.534 -12.116 -9.783 1.00 87.56 71 PRO A CA 1
ATOM 526 C C . PRO A 1 71 ? 10.053 -11.737 -9.833 1.00 87.56 71 PRO A C 1
ATOM 528 O O . PRO A 1 71 ? 9.180 -12.513 -9.435 1.00 87.56 71 PRO A O 1
ATOM 531 N N . PHE A 1 72 ? 9.774 -10.552 -10.359 1.00 83.75 72 PHE A N 1
ATOM 532 C CA . PHE A 1 72 ? 8.440 -10.092 -10.711 1.00 83.75 72 PHE A CA 1
ATOM 533 C C . PHE A 1 72 ? 8.485 -9.326 -12.037 1.00 83.75 72 PHE A C 1
ATOM 535 O O . PHE A 1 72 ? 9.478 -8.689 -12.380 1.00 83.75 72 PHE A O 1
ATOM 542 N N . ILE A 1 73 ? 7.396 -9.419 -12.799 1.00 78.12 73 ILE A N 1
ATOM 543 C CA . ILE A 1 73 ? 7.291 -8.806 -14.133 1.00 78.12 73 ILE A CA 1
ATOM 544 C C . ILE A 1 73 ? 6.697 -7.397 -14.039 1.00 78.12 73 ILE A C 1
ATOM 546 O O . ILE A 1 73 ? 7.103 -6.503 -14.770 1.00 78.12 73 ILE A O 1
ATOM 550 N N . TYR A 1 74 ? 5.761 -7.191 -13.112 1.00 82.62 74 TYR A N 1
ATOM 551 C CA . TYR A 1 74 ? 5.057 -5.925 -12.933 1.00 82.62 74 TYR A CA 1
ATOM 552 C C . TYR A 1 74 ? 5.319 -5.385 -11.538 1.00 82.62 74 TYR A C 1
ATOM 554 O O . TYR A 1 74 ? 5.140 -6.114 -10.558 1.00 82.62 74 TYR A O 1
ATOM 562 N N . PHE A 1 75 ? 5.711 -4.117 -11.450 1.00 87.38 75 PHE A N 1
ATOM 563 C CA . PHE A 1 75 ? 5.876 -3.456 -10.166 1.00 87.38 75 PHE A CA 1
ATOM 564 C C . PHE A 1 75 ? 4.523 -3.363 -9.442 1.00 87.38 75 PHE A C 1
ATOM 566 O O . PHE A 1 75 ? 3.540 -2.941 -10.062 1.00 87.38 75 PHE A O 1
ATOM 573 N N . PRO A 1 76 ? 4.433 -3.793 -8.172 1.00 88.44 76 PRO A N 1
ATOM 574 C CA . PRO A 1 76 ? 3.205 -3.667 -7.400 1.00 88.44 76 PRO A CA 1
ATOM 575 C C . PRO A 1 76 ? 2.807 -2.204 -7.220 1.00 88.44 76 PRO A C 1
ATOM 577 O O . PRO A 1 76 ? 3.642 -1.341 -6.948 1.00 88.44 76 PRO A O 1
ATOM 580 N N . ARG A 1 77 ? 1.505 -1.938 -7.326 1.00 92.31 77 ARG A N 1
ATOM 581 C CA . ARG A 1 77 ? 0.934 -0.645 -6.947 1.00 92.31 77 ARG A CA 1
ATOM 582 C C . ARG A 1 77 ? 0.922 -0.496 -5.427 1.00 92.31 77 ARG A C 1
ATOM 584 O O . ARG A 1 77 ? 1.066 -1.464 -4.677 1.00 92.31 77 ARG A O 1
ATOM 591 N N . VAL A 1 78 ? 0.729 0.739 -4.978 1.00 94.75 78 VAL A N 1
ATOM 592 C CA . VAL A 1 78 ? 0.641 1.047 -3.554 1.00 94.75 78 VAL A CA 1
ATOM 593 C C . VAL A 1 78 ? -0.578 0.357 -2.938 1.00 94.75 78 VAL A C 1
ATOM 595 O O . VAL A 1 78 ? -1.684 0.429 -3.471 1.00 94.75 78 VAL A O 1
ATOM 598 N N . CYS A 1 79 ? -0.376 -0.301 -1.799 1.00 93.62 79 CYS A N 1
ATOM 599 C CA . CYS A 1 79 ? -1.442 -0.909 -1.020 1.00 93.62 79 CYS A CA 1
ATOM 600 C C . CYS A 1 79 ? -2.268 0.179 -0.324 1.00 93.62 79 CYS A C 1
ATOM 602 O O . CYS A 1 79 ? -1.842 0.740 0.690 1.00 93.62 79 CYS A O 1
ATOM 604 N N . LYS A 1 80 ? -3.454 0.465 -0.873 1.00 90.69 80 LYS A N 1
ATOM 605 C CA . LYS A 1 80 ? -4.346 1.545 -0.416 1.00 90.69 80 LYS A CA 1
ATOM 606 C C . LYS A 1 80 ? -4.725 1.386 1.052 1.00 90.69 80 LYS A C 1
ATOM 608 O O . LYS A 1 80 ? -4.604 2.324 1.828 1.00 90.69 80 LYS A O 1
ATOM 613 N N . LEU A 1 81 ? -5.120 0.175 1.444 1.00 90.88 81 LEU A N 1
ATOM 614 C CA . LEU A 1 81 ? -5.515 -0.121 2.819 1.00 90.88 81 LEU A CA 1
ATOM 615 C C . LEU A 1 81 ? -4.389 0.211 3.802 1.00 90.88 81 LEU A C 1
ATOM 617 O O . LEU A 1 81 ? -4.609 0.910 4.781 1.00 90.88 81 LEU A O 1
ATOM 621 N N . LEU A 1 82 ? -3.165 -0.245 3.519 1.00 91.12 82 LEU A N 1
ATOM 622 C CA . LEU A 1 82 ? -2.017 0.031 4.382 1.00 91.12 82 LEU A CA 1
ATOM 623 C C . LEU A 1 82 ? -1.659 1.516 4.410 1.00 91.12 82 LEU A C 1
ATOM 625 O O . LEU A 1 82 ? -1.306 2.024 5.467 1.00 91.12 82 LEU A O 1
ATOM 629 N N . HIS A 1 83 ? -1.768 2.208 3.276 1.00 93.19 83 HIS A N 1
ATOM 630 C CA . HIS A 1 83 ? -1.597 3.655 3.215 1.00 93.19 83 HIS A CA 1
ATOM 631 C C . HIS A 1 83 ? -2.570 4.381 4.161 1.00 93.19 83 HIS A C 1
ATOM 633 O O . HIS A 1 83 ? -2.124 5.151 5.009 1.00 93.19 83 HIS A O 1
ATOM 639 N N . PHE A 1 84 ? -3.873 4.081 4.088 1.00 90.56 84 PHE A N 1
ATOM 640 C CA . PHE A 1 84 ? -4.889 4.684 4.961 1.00 90.56 84 PHE A CA 1
ATOM 641 C C . PHE A 1 84 ? -4.726 4.291 6.432 1.00 90.56 84 PHE A C 1
ATOM 643 O O . PHE A 1 84 ? -4.835 5.145 7.312 1.00 90.56 84 PHE A O 1
ATOM 650 N N . VAL A 1 85 ? -4.414 3.021 6.704 1.00 88.25 85 VAL A N 1
ATOM 651 C CA . VAL A 1 85 ? -4.156 2.534 8.065 1.00 88.25 85 VAL A CA 1
ATOM 652 C C . VAL A 1 85 ? -2.985 3.283 8.688 1.00 88.25 85 VAL A C 1
ATOM 654 O O . VAL A 1 85 ? -3.098 3.743 9.817 1.00 88.25 85 VAL A O 1
ATOM 657 N N . LEU A 1 86 ? -1.882 3.453 7.958 1.00 90.50 86 LEU A N 1
ATOM 658 C CA . LEU A 1 86 ? -0.707 4.175 8.443 1.00 90.50 86 LEU A CA 1
ATOM 659 C C . LEU A 1 86 ? -0.994 5.656 8.706 1.00 90.50 86 LEU A C 1
ATOM 661 O O . LEU A 1 86 ? -0.603 6.163 9.755 1.00 90.50 86 LEU A O 1
ATOM 665 N N . MET A 1 87 ? -1.725 6.317 7.803 1.00 90.50 87 MET A N 1
ATOM 666 C CA . MET A 1 87 ? -2.148 7.709 7.989 1.00 90.50 87 MET A CA 1
ATOM 667 C C . MET A 1 87 ? -2.975 7.906 9.262 1.00 90.50 87 MET A C 1
ATOM 669 O O . MET A 1 87 ? -2.790 8.899 9.956 1.00 90.50 87 MET A O 1
ATOM 673 N N . LYS A 1 88 ? -3.862 6.963 9.596 1.00 88.44 88 LYS A N 1
ATOM 674 C CA . LYS A 1 88 ? -4.707 7.053 10.797 1.00 88.44 88 LYS A CA 1
ATOM 675 C C . LYS A 1 88 ? -4.013 6.579 12.076 1.00 88.44 88 LYS A C 1
ATOM 677 O O . LYS A 1 88 ? -4.272 7.123 13.144 1.00 88.44 88 LYS A O 1
ATOM 682 N N . ALA A 1 89 ? -3.171 5.548 11.995 1.00 84.56 89 ALA A N 1
ATOM 683 C CA . ALA A 1 89 ? -2.555 4.927 13.170 1.00 84.56 89 ALA A CA 1
ATOM 684 C C . ALA A 1 89 ? -1.363 5.717 13.719 1.00 84.56 89 ALA A C 1
ATOM 686 O O . ALA A 1 89 ? -1.155 5.754 14.929 1.00 84.56 89 ALA A O 1
ATOM 687 N N . VAL A 1 90 ? -0.560 6.300 12.824 1.00 87.88 90 VAL A N 1
ATOM 688 C CA . VAL A 1 90 ? 0.691 7.006 13.142 1.00 87.88 90 VAL A CA 1
ATOM 689 C C . VAL A 1 90 ? 0.800 8.298 12.316 1.00 87.88 90 VAL A C 1
ATOM 691 O O . VAL A 1 90 ? 1.745 8.449 11.541 1.00 87.88 90 VAL A O 1
ATOM 694 N N . PRO A 1 91 ? -0.164 9.232 12.450 1.00 89.94 91 PRO A N 1
ATOM 695 C CA . PRO A 1 91 ? -0.310 10.384 11.557 1.00 89.94 91 PRO A CA 1
ATOM 696 C C . PRO A 1 91 ? 0.939 11.265 11.499 1.00 89.94 91 PRO A C 1
ATOM 698 O O . PRO A 1 91 ? 1.401 11.579 10.406 1.00 89.94 91 PRO A O 1
ATOM 701 N N . ASP A 1 92 ? 1.520 11.611 12.650 1.00 90.38 92 ASP A N 1
ATOM 702 C CA . ASP A 1 92 ? 2.671 12.521 12.721 1.00 90.38 92 ASP A CA 1
ATOM 703 C C . ASP A 1 92 ? 3.895 11.941 12.004 1.00 90.38 92 ASP A C 1
ATOM 705 O O . ASP A 1 92 ? 4.528 12.596 11.173 1.00 90.38 92 ASP A O 1
ATOM 709 N N . GLU A 1 93 ? 4.201 10.673 12.285 1.00 92.44 93 GLU A N 1
ATOM 710 C CA . GLU A 1 93 ? 5.318 9.979 11.656 1.00 92.44 93 GLU A CA 1
ATOM 711 C C . GLU A 1 93 ? 5.042 9.754 10.166 1.00 92.44 93 GLU A C 1
ATOM 713 O O . GLU A 1 93 ? 5.911 9.997 9.335 1.00 92.44 93 GLU A O 1
ATOM 718 N N . TYR A 1 94 ? 3.824 9.369 9.782 1.00 94.19 94 TYR A N 1
ATOM 719 C CA . TYR A 1 94 ? 3.475 9.198 8.374 1.00 94.19 94 TYR A CA 1
ATOM 720 C C . TYR A 1 94 ? 3.548 10.519 7.584 1.00 94.19 94 TYR A C 1
ATOM 722 O O . TYR A 1 94 ? 4.021 10.533 6.444 1.00 94.19 94 TYR A O 1
ATOM 730 N N . ALA A 1 95 ? 3.149 11.639 8.193 1.00 94.94 95 ALA A N 1
ATOM 731 C CA . ALA A 1 95 ? 3.270 12.975 7.616 1.00 94.94 95 ALA A CA 1
ATOM 732 C C . ALA A 1 95 ? 4.738 13.397 7.451 1.00 94.94 95 ALA A C 1
ATOM 734 O O . ALA A 1 95 ? 5.111 13.886 6.381 1.00 94.94 95 ALA A O 1
ATOM 735 N N . ARG A 1 96 ? 5.597 13.133 8.452 1.00 96.44 96 ARG A N 1
ATOM 736 C CA . ARG A 1 96 ? 7.056 13.342 8.349 1.00 96.44 96 ARG A CA 1
ATOM 737 C C . ARG A 1 96 ? 7.624 12.620 7.128 1.00 96.44 96 ARG A C 1
ATOM 739 O O . ARG A 1 96 ? 8.308 13.228 6.305 1.00 96.44 96 ARG A O 1
ATOM 746 N N . ARG A 1 97 ? 7.268 11.344 6.972 1.00 97.38 97 ARG A N 1
ATOM 747 C CA . ARG A 1 97 ? 7.688 10.514 5.836 1.00 97.38 97 ARG A CA 1
ATOM 748 C C . ARG A 1 97 ? 7.174 11.046 4.497 1.00 97.38 97 ARG A C 1
ATOM 750 O O . ARG A 1 97 ? 7.881 10.962 3.497 1.00 97.38 97 ARG A O 1
ATOM 757 N N . GLY A 1 98 ? 5.977 11.631 4.472 1.00 96.06 98 GLY A N 1
ATOM 758 C CA . GLY A 1 98 ? 5.443 12.303 3.287 1.00 96.06 98 GLY A CA 1
ATOM 759 C C . GLY A 1 98 ? 6.223 13.553 2.889 1.00 96.06 98 GLY A C 1
ATOM 760 O O . GLY A 1 98 ? 6.477 13.760 1.705 1.00 96.06 98 GLY A O 1
ATOM 761 N N . CYS A 1 99 ? 6.670 14.354 3.857 1.00 96.25 99 CYS A N 1
ATOM 762 C CA . CYS A 1 99 ? 7.548 15.492 3.584 1.00 96.25 99 CYS A CA 1
ATOM 763 C C . CYS A 1 99 ? 8.900 15.055 3.007 1.00 96.25 99 CYS A C 1
ATOM 765 O O . CYS A 1 99 ? 9.377 15.669 2.057 1.00 96.25 99 CYS A O 1
ATOM 767 N N . GLU A 1 100 ? 9.498 13.987 3.536 1.00 96.38 100 GLU A N 1
ATOM 768 C CA . GLU A 1 100 ? 10.745 13.417 3.005 1.00 96.38 100 GLU A CA 1
ATOM 769 C C . GLU A 1 100 ? 10.589 12.913 1.575 1.00 96.38 100 GLU A C 1
ATOM 771 O O . GLU A 1 100 ? 11.405 13.238 0.713 1.00 96.38 100 GLU A O 1
ATOM 776 N N . ALA A 1 101 ? 9.523 12.153 1.316 1.00 95.31 101 ALA A N 1
ATOM 777 C CA . ALA A 1 101 ? 9.233 11.640 -0.014 1.00 95.31 101 ALA A CA 1
ATOM 778 C C . ALA A 1 101 ? 9.049 12.779 -1.021 1.00 95.31 101 ALA A C 1
ATOM 780 O O . ALA A 1 101 ? 9.671 12.744 -2.075 1.00 95.31 101 ALA A O 1
ATOM 781 N N . ARG A 1 102 ? 8.280 13.816 -0.670 1.00 95.19 102 ARG A N 1
ATOM 782 C CA . ARG A 1 102 ? 8.048 14.982 -1.532 1.00 95.19 102 ARG A CA 1
ATOM 783 C C . ARG A 1 102 ? 9.331 15.747 -1.853 1.00 95.19 102 ARG A C 1
ATOM 785 O O . ARG A 1 102 ? 9.547 16.109 -2.999 1.00 95.19 102 ARG A O 1
ATOM 792 N N . ARG A 1 103 ? 10.217 15.942 -0.872 1.00 95.38 103 ARG A N 1
ATOM 793 C CA . ARG A 1 103 ? 11.527 16.570 -1.120 1.00 95.38 103 ARG A CA 1
ATOM 794 C C . ARG A 1 103 ? 12.363 15.761 -2.111 1.00 95.38 103 ARG A C 1
ATOM 796 O O . ARG A 1 103 ? 12.938 16.324 -3.031 1.00 95.38 103 ARG A O 1
ATOM 803 N N . HIS A 1 104 ? 12.401 14.442 -1.939 1.00 93.38 104 HIS A N 1
ATOM 804 C CA . HIS A 1 104 ? 13.106 13.549 -2.857 1.00 93.38 104 HIS A CA 1
ATOM 805 C C . HIS A 1 104 ? 12.473 13.534 -4.263 1.00 93.38 104 HIS A C 1
ATOM 807 O O . HIS A 1 104 ? 13.180 13.427 -5.259 1.00 93.38 104 HIS A O 1
ATOM 813 N N . GLU A 1 105 ? 11.146 13.621 -4.352 1.00 96.12 105 GLU A N 1
ATOM 814 C CA . GLU A 1 105 ? 10.393 13.728 -5.609 1.00 96.12 105 GLU A CA 1
ATOM 815 C C . GLU A 1 105 ? 10.708 15.027 -6.363 1.00 96.12 105 GLU A C 1
ATOM 817 O O . GLU A 1 105 ? 11.001 14.979 -7.556 1.00 96.12 105 GLU A O 1
ATOM 822 N N . GLU A 1 106 ? 10.734 16.164 -5.661 1.00 96.06 106 GLU A N 1
ATOM 823 C CA . GLU A 1 106 ? 11.133 17.469 -6.206 1.00 96.06 106 GLU A CA 1
ATOM 824 C C . GLU A 1 106 ? 12.584 17.455 -6.707 1.00 96.06 106 GLU A C 1
ATOM 826 O O . GLU A 1 106 ? 12.852 17.880 -7.827 1.00 96.06 106 GLU A O 1
ATOM 831 N N . GLU A 1 107 ? 13.516 16.919 -5.911 1.00 95.50 107 GLU A N 1
ATOM 832 C CA . GLU A 1 107 ? 14.939 16.817 -6.273 1.00 95.50 107 GLU A CA 1
ATOM 833 C C . GLU A 1 107 ? 15.186 15.943 -7.514 1.00 95.50 107 GLU A C 1
ATOM 835 O O . GLU A 1 107 ? 16.165 16.157 -8.230 1.00 95.50 107 GLU A O 1
ATOM 840 N N . GLN A 1 108 ? 14.329 14.949 -7.761 1.00 92.88 108 GLN A N 1
ATOM 841 C CA . GLN A 1 108 ? 14.459 14.024 -8.890 1.00 92.88 108 GLN A CA 1
ATOM 842 C C . GLN A 1 108 ? 13.520 14.333 -10.057 1.00 92.88 108 GLN A C 1
ATOM 844 O O . GLN A 1 108 ? 13.576 13.620 -11.056 1.00 92.88 108 GLN A O 1
ATOM 849 N N . GLU A 1 109 ? 12.673 15.360 -9.946 1.00 94.06 109 GLU A N 1
ATOM 850 C CA . GLU A 1 109 ? 11.621 15.680 -10.923 1.00 94.06 109 GLU A CA 1
ATOM 851 C C . GLU A 1 109 ? 10.737 14.459 -11.257 1.00 94.06 109 GLU A C 1
ATOM 853 O O . GLU A 1 109 ? 10.348 14.213 -12.401 1.00 94.06 109 GLU A O 1
ATOM 858 N N . MET A 1 110 ? 10.429 13.651 -10.240 1.00 93.38 110 MET A N 1
ATOM 859 C CA . MET A 1 110 ? 9.664 12.411 -10.360 1.00 93.38 110 MET A CA 1
ATOM 860 C C . MET A 1 110 ? 8.562 12.371 -9.311 1.00 93.38 110 MET A C 1
ATOM 862 O O . MET A 1 110 ? 8.786 12.753 -8.173 1.00 93.38 110 MET A O 1
ATOM 866 N N . PHE A 1 111 ? 7.397 11.821 -9.653 1.00 93.31 111 PHE A N 1
ATOM 867 C CA . PHE A 1 111 ? 6.241 11.789 -8.752 1.00 93.31 111 PHE A CA 1
ATOM 868 C C . PHE A 1 111 ? 5.765 10.359 -8.511 1.00 93.31 111 PHE A C 1
ATOM 870 O O . PHE A 1 111 ? 5.674 9.550 -9.440 1.00 93.31 111 PHE A O 1
ATOM 877 N N . SER A 1 112 ? 5.474 10.023 -7.252 1.00 91.94 112 SER A N 1
ATOM 878 C CA . SER A 1 112 ? 4.826 8.754 -6.928 1.00 91.94 112 SER A CA 1
ATOM 879 C C . SER A 1 112 ? 3.322 8.841 -7.207 1.00 91.94 112 SER A C 1
ATOM 881 O O . SER A 1 112 ? 2.758 9.932 -7.166 1.00 91.94 112 SER A O 1
ATOM 883 N N . PRO A 1 113 ? 2.634 7.708 -7.442 1.00 90.12 113 PRO A N 1
ATOM 884 C CA . PRO A 1 113 ? 1.198 7.701 -7.695 1.00 90.12 113 PRO A CA 1
ATOM 885 C C . PRO A 1 113 ? 0.416 8.448 -6.612 1.00 90.12 113 PRO A C 1
ATOM 887 O O . PRO A 1 113 ? 0.609 8.196 -5.415 1.00 90.12 113 PRO A O 1
ATOM 890 N N . GLU A 1 114 ? -0.462 9.350 -7.029 1.00 86.62 114 GLU A N 1
ATOM 891 C CA . GLU A 1 114 ? -1.426 10.007 -6.152 1.00 86.62 114 GLU A CA 1
ATOM 892 C C . GLU A 1 114 ? -2.655 9.114 -5.957 1.00 86.62 114 GLU A C 1
ATOM 894 O O . GLU A 1 114 ? -2.989 8.282 -6.805 1.00 86.62 114 GLU A O 1
ATOM 899 N N . PHE A 1 115 ? -3.298 9.240 -4.798 1.00 77.56 115 PHE A N 1
ATOM 900 C CA . PHE A 1 115 ? -4.584 8.604 -4.553 1.00 77.56 115 PHE A CA 1
ATOM 901 C C . PHE A 1 115 ? -5.658 9.656 -4.779 1.00 77.56 115 PHE A C 1
ATOM 903 O O . PHE A 1 115 ? -5.840 10.530 -3.935 1.00 77.56 115 PHE A O 1
ATOM 910 N N . GLU A 1 116 ? -6.359 9.577 -5.906 1.00 55.75 116 GLU A N 1
ATOM 911 C CA . GLU A 1 116 ? -7.595 10.333 -6.093 1.00 55.75 116 GLU A CA 1
ATOM 912 C C . GLU A 1 116 ? -8.571 9.889 -4.993 1.00 55.75 116 GLU A C 1
ATOM 914 O O . GLU A 1 116 ? -8.938 8.714 -4.891 1.00 55.75 116 GLU A O 1
ATOM 919 N N . LEU A 1 117 ? -8.940 10.815 -4.106 1.00 54.62 117 LEU A N 1
ATOM 920 C CA . LEU A 1 117 ? -9.987 10.632 -3.101 1.00 54.62 117 LEU A CA 1
ATOM 921 C C . LEU A 1 117 ? -11.366 10.676 -3.781 1.00 54.62 117 LEU A C 1
ATOM 923 O O . LEU A 1 117 ? -12.230 11.455 -3.399 1.00 54.62 117 LEU A O 1
ATOM 927 N N . GLU A 1 118 ? -11.587 9.849 -4.797 1.00 51.38 118 GLU A N 1
ATOM 928 C CA . GLU A 1 118 ? -12.858 9.768 -5.516 1.00 51.38 118 GLU A CA 1
ATOM 929 C C . GLU A 1 118 ? -13.496 8.403 -5.274 1.00 51.38 118 GLU A C 1
ATOM 931 O O . GLU A 1 118 ? -13.396 7.484 -6.075 1.00 51.38 118 GLU A O 1
ATOM 936 N N . ASP A 1 119 ? -14.126 8.275 -4.104 1.00 43.19 119 ASP A N 1
ATOM 937 C CA . ASP A 1 119 ? -15.384 7.532 -3.971 1.00 43.19 119 ASP A CA 1
ATOM 938 C C . ASP A 1 119 ? -16.054 7.908 -2.641 1.00 43.19 119 ASP A C 1
ATOM 940 O O . ASP A 1 119 ? -15.955 7.256 -1.599 1.00 43.19 119 ASP A O 1
ATOM 944 N N . SER A 1 120 ? -16.690 9.072 -2.640 1.00 38.97 120 SER A N 1
ATOM 945 C CA . SER A 1 120 ? -17.657 9.470 -1.622 1.00 38.97 120 SER A CA 1
ATOM 946 C C . SER A 1 120 ? -18.766 10.235 -2.333 1.00 38.97 120 SER A C 1
ATOM 948 O O . SER A 1 120 ? -18.711 11.449 -2.451 1.00 38.97 120 SER A O 1
ATOM 950 N N . LEU A 1 121 ? -19.746 9.478 -2.836 1.00 47.94 121 LEU A N 1
ATOM 951 C CA . LEU A 1 121 ? -21.129 9.899 -3.082 1.00 47.94 121 LEU A CA 1
ATOM 952 C C . LEU A 1 121 ? -21.303 11.278 -3.743 1.00 47.94 121 LEU A C 1
ATOM 954 O O . LEU A 1 121 ? -21.656 12.250 -3.078 1.00 47.94 121 LEU A O 1
ATOM 958 N N . ILE A 1 122 ? -21.209 11.328 -5.070 1.00 32.44 122 ILE A N 1
ATOM 959 C CA . ILE A 1 122 ? -21.991 12.305 -5.832 1.00 32.44 122 ILE A CA 1
ATOM 960 C C . ILE A 1 122 ? -23.173 11.535 -6.429 1.00 32.44 122 ILE A C 1
ATOM 962 O O . ILE A 1 122 ? -22.972 10.737 -7.347 1.00 32.44 122 ILE A O 1
ATOM 966 N N . PRO A 1 123 ? -24.408 11.706 -5.923 1.00 36.84 123 PRO A N 1
ATOM 967 C CA . PRO A 1 123 ? -25.587 11.380 -6.707 1.00 36.84 123 PRO A CA 1
ATOM 968 C C . PRO A 1 123 ? -25.532 12.213 -7.989 1.00 36.84 123 PRO A C 1
ATOM 970 O O . PRO A 1 123 ? -25.551 13.443 -7.940 1.00 36.84 123 PRO A O 1
ATOM 973 N N . LEU A 1 124 ? -25.408 11.543 -9.134 1.00 34.19 124 LEU A N 1
ATOM 974 C CA . LEU A 1 124 ? -25.667 12.156 -10.430 1.00 34.19 124 LEU A CA 1
ATOM 975 C C . LEU A 1 124 ? -27.171 12.424 -10.524 1.00 34.19 124 LEU A C 1
ATOM 977 O O . LEU A 1 124 ? -27.919 11.632 -11.099 1.00 34.19 124 LEU A O 1
ATOM 981 N N . ASP A 1 125 ? -27.607 13.537 -9.947 1.00 30.11 125 ASP A N 1
ATOM 982 C CA . ASP A 1 125 ? -28.875 14.129 -10.332 1.00 30.11 125 ASP A CA 1
ATOM 983 C C . ASP A 1 125 ? -28.694 14.740 -11.724 1.00 30.11 125 ASP A C 1
ATOM 985 O O . ASP A 1 125 ? -27.766 15.501 -12.006 1.00 30.11 125 ASP A O 1
ATOM 989 N N . SER A 1 126 ? -29.554 14.278 -12.622 1.00 34.44 126 SER A N 1
ATOM 990 C CA . SER A 1 126 ? -29.530 14.550 -14.050 1.00 34.44 126 SER A CA 1
ATOM 991 C C . SER A 1 126 ? -30.004 15.967 -14.403 1.00 34.44 126 SER A C 1
ATOM 993 O O . SER A 1 126 ? -30.789 16.576 -13.682 1.00 34.44 126 SER A O 1
ATOM 995 N N . GLU A 1 127 ? -29.618 16.363 -15.623 1.00 33.41 127 GLU A N 1
ATOM 996 C CA . GLU A 1 127 ? -30.214 17.387 -16.506 1.00 33.41 127 GLU A CA 1
ATOM 997 C C . GLU A 1 127 ? -29.737 18.832 -16.243 1.00 33.41 127 GLU A C 1
ATOM 999 O O . GLU A 1 127 ? -29.927 19.392 -15.172 1.00 33.41 127 GLU A O 1
ATOM 1004 N N . HIS A 1 128 ? -29.116 19.534 -17.197 1.00 32.66 128 HIS A N 1
ATOM 1005 C CA . HIS A 1 128 ? -29.688 19.904 -18.498 1.00 32.66 128 HIS A CA 1
ATOM 1006 C C . HIS A 1 128 ? -28.610 20.138 -19.577 1.00 32.66 128 HIS A C 1
ATOM 1008 O O . HIS A 1 128 ? -27.499 20.579 -19.283 1.00 32.66 128 HIS A O 1
ATOM 1014 N N . GLY A 1 129 ? -28.967 19.844 -20.832 1.00 25.86 129 GLY A N 1
ATOM 1015 C CA . GLY A 1 129 ? -28.143 20.065 -22.020 1.00 25.86 129 GLY A CA 1
ATOM 1016 C C . GLY A 1 129 ? -27.909 21.537 -22.369 1.00 25.86 129 GLY A C 1
ATOM 1017 O O . GLY A 1 129 ? -28.667 22.415 -21.976 1.00 25.86 129 GLY A O 1
ATOM 1018 N N . ASP A 1 130 ? -26.848 21.802 -23.128 1.00 26.38 130 ASP A N 1
ATOM 1019 C CA . ASP A 1 130 ? -26.992 22.060 -24.562 1.00 26.38 130 ASP A CA 1
ATOM 1020 C C . ASP A 1 130 ? -25.629 22.090 -25.261 1.00 26.38 130 ASP A C 1
ATOM 1022 O O . ASP A 1 130 ? -24.599 22.484 -24.715 1.00 26.38 130 ASP A O 1
ATOM 1026 N N . ALA A 1 131 ? -25.645 21.619 -26.504 1.00 30.62 131 ALA A N 1
ATOM 1027 C CA . ALA A 1 131 ? -24.534 21.657 -27.433 1.00 30.62 131 ALA A CA 1
ATOM 1028 C C . ALA A 1 131 ? -24.238 23.093 -27.888 1.00 30.62 131 ALA A C 1
ATOM 1030 O O . ALA A 1 131 ? -25.168 23.856 -28.143 1.00 30.62 131 ALA A O 1
ATOM 1031 N N . SER A 1 132 ? -22.966 23.414 -28.143 1.00 31.58 132 SER A N 1
ATOM 1032 C CA . SER A 1 132 ? -22.532 23.941 -29.448 1.00 31.58 132 SER A CA 1
ATOM 1033 C C . SER A 1 132 ? -21.021 24.149 -29.526 1.00 31.58 132 SER A C 1
ATOM 1035 O O . SER A 1 132 ? -20.367 24.694 -28.646 1.00 31.58 132 SER A O 1
ATOM 1037 N N . THR A 1 133 ? -20.508 23.698 -30.660 1.00 31.41 133 THR A N 1
ATOM 1038 C CA . THR A 1 133 ? -19.190 23.888 -31.260 1.00 31.41 133 THR A CA 1
ATOM 1039 C C . THR A 1 133 ? -18.858 25.355 -31.536 1.00 31.41 133 THR A C 1
ATOM 1041 O O . THR A 1 133 ? -19.713 26.040 -32.084 1.00 31.41 133 THR A O 1
ATOM 1044 N N . THR A 1 134 ? -17.605 25.787 -31.339 1.00 29.59 134 THR A N 1
ATOM 1045 C CA . THR A 1 134 ? -16.842 26.546 -32.360 1.00 29.59 134 THR A CA 1
ATOM 1046 C C . THR A 1 134 ? -15.346 26.611 -32.028 1.00 29.59 134 THR A C 1
ATOM 1048 O O . THR A 1 134 ? -14.933 26.459 -30.886 1.00 29.59 134 THR A O 1
ATOM 1051 N N . SER A 1 135 ? -14.563 26.766 -33.089 1.00 27.86 135 SER A N 1
ATOM 1052 C CA . SER A 1 135 ? -13.121 26.600 -33.272 1.00 27.86 135 SER A CA 1
ATOM 1053 C C . SER A 1 135 ? -12.328 27.923 -33.278 1.00 27.86 135 SER A C 1
ATOM 1055 O O . SER A 1 135 ? -12.954 28.975 -33.374 1.00 27.86 135 SER A O 1
ATOM 1057 N N . MET A 1 136 ? -10.984 27.808 -33.374 1.00 27.17 136 MET A N 1
ATOM 1058 C CA . MET A 1 136 ? -9.990 28.808 -33.865 1.00 27.17 136 MET A CA 1
ATOM 1059 C C . MET A 1 136 ? -9.635 29.940 -32.873 1.00 27.17 136 MET A C 1
ATOM 1061 O O . MET A 1 136 ? -10.490 30.357 -32.108 1.00 27.17 136 MET A O 1
ATOM 1065 N N . ASP A 1 137 ? -8.446 30.549 -32.798 1.00 28.41 137 ASP A N 1
ATOM 1066 C CA . ASP A 1 137 ? -7.096 30.383 -33.366 1.00 28.41 137 ASP A CA 1
ATOM 1067 C C . ASP A 1 137 ? -6.159 31.381 -32.614 1.00 28.41 137 ASP A C 1
ATOM 1069 O O . ASP A 1 137 ? -6.600 32.468 -32.256 1.00 28.41 137 ASP A O 1
ATOM 1073 N N . VAL A 1 138 ? -4.889 30.991 -32.410 1.00 27.34 138 VAL A N 1
ATOM 1074 C CA . VAL A 1 138 ? -3.618 31.725 -32.689 1.00 27.34 138 VAL A CA 1
ATOM 1075 C C . VAL A 1 138 ? -3.191 33.042 -31.966 1.00 27.34 138 VAL A C 1
ATOM 1077 O O . VAL A 1 138 ? -3.959 33.968 -31.746 1.00 27.34 138 VAL A O 1
ATOM 1080 N N . ASP A 1 139 ? -1.857 33.089 -31.763 1.00 25.50 139 ASP A N 1
ATOM 1081 C CA . ASP A 1 139 ? -0.871 34.187 -31.576 1.00 25.50 139 ASP A CA 1
ATOM 1082 C C . ASP A 1 139 ? -0.705 34.863 -30.199 1.00 25.50 139 ASP A C 1
ATOM 1084 O O . ASP A 1 139 ? -1.615 35.468 -29.649 1.00 25.50 139 ASP A O 1
ATOM 1088 N N . THR A 1 140 ? 0.428 34.648 -29.510 1.00 27.03 140 THR A N 1
ATOM 1089 C CA . THR A 1 140 ? 1.780 35.253 -29.689 1.00 27.03 140 THR A CA 1
ATOM 1090 C C . THR A 1 140 ? 1.812 36.722 -29.257 1.00 27.03 140 THR A C 1
ATOM 1092 O O . THR A 1 140 ? 1.185 37.557 -29.890 1.00 27.03 140 THR A O 1
ATOM 1095 N N . GLN A 1 141 ? 2.607 37.069 -28.234 1.00 28.12 141 GLN A N 1
ATOM 1096 C CA . GLN A 1 141 ? 3.872 37.796 -28.435 1.00 28.12 141 GLN A CA 1
ATOM 1097 C C . GLN A 1 141 ? 4.581 38.155 -27.118 1.00 28.12 141 GLN A C 1
ATOM 1099 O O . GLN A 1 141 ? 3.996 38.562 -26.120 1.00 28.12 141 GLN A O 1
ATOM 1104 N N . VAL A 1 142 ? 5.894 37.978 -27.204 1.00 27.50 142 VAL A N 1
ATOM 1105 C CA . VAL A 1 142 ? 6.990 38.303 -26.296 1.00 27.50 142 VAL A CA 1
ATOM 1106 C C . VAL A 1 142 ? 7.143 39.817 -26.101 1.00 27.50 142 VAL A C 1
ATOM 1108 O O . VAL A 1 142 ? 7.061 40.560 -27.074 1.00 27.50 142 VAL A O 1
ATOM 1111 N N . VAL A 1 143 ? 7.522 40.250 -24.895 1.00 29.23 143 VAL A N 1
ATOM 1112 C CA . VAL A 1 143 ? 8.375 41.437 -24.687 1.00 29.23 143 VAL A CA 1
ATOM 1113 C C . VAL A 1 143 ? 9.326 41.190 -23.512 1.00 29.23 143 VAL A C 1
ATOM 1115 O O . VAL A 1 143 ? 8.893 40.905 -22.399 1.00 29.23 143 VAL A O 1
ATOM 1118 N N . MET A 1 144 ? 10.625 41.274 -23.807 1.00 25.34 144 MET A N 1
ATOM 1119 C CA . MET A 1 144 ? 11.745 41.400 -22.866 1.00 25.34 144 MET A CA 1
ATOM 1120 C C . MET A 1 144 ? 12.030 42.902 -22.649 1.00 25.34 144 MET A C 1
ATOM 1122 O O . MET A 1 144 ? 11.755 43.686 -23.558 1.00 25.34 144 MET A O 1
ATOM 1126 N N . GLU A 1 145 ? 12.445 43.325 -21.445 1.00 28.69 145 GLU A N 1
ATOM 1127 C CA . GLU A 1 145 ? 13.720 44.020 -21.092 1.00 28.69 145 GLU A CA 1
ATOM 1128 C C . GLU A 1 145 ? 13.376 45.212 -20.145 1.00 28.69 145 GLU A C 1
ATOM 1130 O O . GLU A 1 145 ? 12.311 45.797 -20.321 1.00 28.69 145 GLU A O 1
ATOM 1135 N N . ASN A 1 146 ? 14.107 45.673 -19.111 1.00 29.23 146 ASN A N 1
ATOM 1136 C CA . ASN A 1 146 ? 15.470 45.465 -18.594 1.00 29.23 146 ASN A CA 1
ATOM 1137 C C . ASN A 1 146 ? 15.597 45.858 -17.090 1.00 29.23 146 ASN A C 1
ATOM 1139 O O . ASN A 1 146 ? 14.817 46.655 -16.570 1.00 29.23 146 ASN A O 1
ATOM 1143 N N . ASP A 1 147 ? 16.641 45.289 -16.475 1.00 29.47 147 ASP A N 1
ATOM 1144 C CA . ASP A 1 147 ? 17.491 45.592 -15.298 1.00 29.47 147 ASP A CA 1
ATOM 1145 C C . ASP A 1 147 ? 17.258 46.783 -14.332 1.00 29.47 147 ASP A C 1
ATOM 1147 O O . ASP A 1 147 ? 17.228 47.947 -14.732 1.00 29.47 147 ASP A O 1
ATOM 1151 N N . HIS A 1 148 ? 17.364 46.496 -13.018 1.00 33.25 148 HIS A N 1
ATOM 1152 C CA . HIS A 1 148 ? 18.410 47.087 -12.157 1.00 33.25 148 HIS A CA 1
ATOM 1153 C C . HIS A 1 148 ? 18.649 46.296 -10.844 1.00 33.25 148 HIS A C 1
ATOM 1155 O O . HIS A 1 148 ? 17.725 45.880 -10.150 1.00 33.25 148 HIS A O 1
ATOM 1161 N N . ASP A 1 149 ? 19.936 46.130 -10.545 1.00 28.55 149 ASP A N 1
ATOM 1162 C CA . ASP A 1 149 ? 20.636 45.420 -9.462 1.00 28.55 149 ASP A CA 1
ATOM 1163 C C . ASP A 1 149 ? 20.254 45.820 -8.013 1.00 28.55 149 ASP A C 1
ATOM 1165 O O . ASP A 1 149 ? 20.186 47.009 -7.701 1.00 28.55 149 ASP A O 1
ATOM 1169 N N . MET A 1 150 ? 20.101 44.840 -7.108 1.00 28.22 150 MET A N 1
ATOM 1170 C CA . MET A 1 150 ? 20.695 44.904 -5.760 1.00 28.22 150 MET A CA 1
ATOM 1171 C C . MET A 1 150 ? 20.601 43.567 -5.009 1.00 28.22 150 MET A C 1
ATOM 1173 O O . MET A 1 150 ? 19.522 43.034 -4.744 1.00 28.22 150 MET A O 1
ATOM 1177 N N . GLN A 1 151 ? 21.767 43.080 -4.580 1.00 33.34 151 GLN A N 1
ATOM 1178 C CA . GLN A 1 151 ? 21.936 42.015 -3.596 1.00 33.34 151 GLN A CA 1
ATOM 1179 C C . GLN A 1 151 ? 21.043 42.191 -2.362 1.00 33.34 151 GLN A C 1
ATOM 1181 O O . GLN A 1 151 ? 21.198 43.124 -1.577 1.00 33.34 151 GLN A O 1
ATOM 1186 N N . SER A 1 152 ? 20.210 41.186 -2.107 1.00 26.75 152 SER A N 1
ATOM 1187 C CA . SER A 1 152 ? 19.877 40.755 -0.752 1.00 26.75 152 SER A CA 1
ATOM 1188 C C . SER A 1 152 ? 19.459 39.286 -0.776 1.00 26.75 152 SER A C 1
ATOM 1190 O O . SER A 1 152 ? 18.591 38.852 -1.526 1.00 26.75 152 SER A O 1
ATOM 1192 N N . THR A 1 153 ? 20.164 38.496 0.022 1.00 37.19 153 THR A N 1
ATOM 1193 C CA . THR A 1 153 ? 19.862 37.101 0.344 1.00 37.19 153 THR A CA 1
ATOM 1194 C C . THR A 1 153 ? 18.413 36.928 0.802 1.00 37.19 153 THR A C 1
ATOM 1196 O O . THR A 1 153 ? 18.014 37.619 1.741 1.00 37.19 153 THR A O 1
ATOM 1199 N N . PRO A 1 154 ? 17.673 35.922 0.311 1.00 30.61 154 PRO A N 1
ATOM 1200 C CA . PRO A 1 154 ? 16.602 35.323 1.080 1.00 30.61 154 PRO A CA 1
ATOM 1201 C C . PRO A 1 154 ? 17.148 34.051 1.727 1.00 30.61 154 PRO A C 1
ATOM 1203 O O . PRO A 1 154 ? 17.449 33.062 1.060 1.00 30.61 154 PRO A O 1
ATOM 1206 N N . GLN A 1 155 ? 17.267 34.070 3.054 1.00 35.78 155 GLN A N 1
ATOM 1207 C CA . GLN A 1 155 ? 17.187 32.850 3.850 1.00 35.78 155 GLN A CA 1
ATOM 1208 C C . GLN A 1 155 ? 15.821 32.220 3.553 1.00 35.78 155 GLN A C 1
ATOM 1210 O O . GLN A 1 155 ? 14.807 32.581 4.149 1.00 35.78 155 GLN A O 1
ATOM 1215 N N . GLY A 1 156 ? 15.793 31.334 2.558 1.00 27.80 156 GLY A N 1
ATOM 1216 C CA . GLY A 1 156 ? 14.639 30.525 2.207 1.00 27.80 156 GLY A CA 1
ATOM 1217 C C . GLY A 1 156 ? 14.396 29.543 3.335 1.00 27.80 156 GLY A C 1
ATOM 1218 O O . GLY A 1 156 ? 15.010 28.483 3.403 1.00 27.80 156 GLY A O 1
ATOM 1219 N N . ASN A 1 157 ? 13.533 29.941 4.260 1.00 35.78 157 ASN A N 1
ATOM 1220 C CA . ASN A 1 157 ? 12.983 29.076 5.279 1.00 35.78 157 ASN A CA 1
ATOM 1221 C C . ASN A 1 157 ? 12.161 28.001 4.551 1.00 35.78 157 ASN A C 1
ATOM 1223 O O . ASN A 1 157 ? 10.978 28.196 4.282 1.00 35.78 157 ASN A O 1
ATOM 1227 N N . SER A 1 158 ? 12.794 26.889 4.172 1.00 42.97 158 SER A N 1
ATOM 1228 C CA . SER A 1 158 ? 12.139 25.710 3.607 1.00 42.97 158 SER A CA 1
ATOM 1229 C C . SER A 1 158 ? 11.371 24.996 4.719 1.00 42.97 158 SER A C 1
ATOM 1231 O O . SER A 1 158 ? 11.716 23.892 5.143 1.00 42.97 158 SER A O 1
ATOM 1233 N N . LYS A 1 159 ? 10.354 25.671 5.257 1.00 36.56 159 LYS A N 1
ATOM 1234 C CA . LYS A 1 159 ? 9.311 25.029 6.036 1.00 36.56 159 LYS A CA 1
ATOM 1235 C C . LYS A 1 159 ? 8.436 24.360 4.985 1.00 36.56 159 LYS A C 1
ATOM 1237 O O . LYS A 1 159 ? 7.731 25.056 4.259 1.00 36.56 159 LYS A O 1
ATOM 1242 N N . CYS A 1 160 ? 8.533 23.035 4.856 1.00 49.62 160 CYS A N 1
ATOM 1243 C CA . CYS A 1 160 ? 7.467 22.262 4.228 1.00 49.62 160 CYS A CA 1
ATOM 1244 C C . CYS A 1 160 ? 6.187 22.750 4.900 1.00 49.62 160 CYS A C 1
ATOM 1246 O O . CYS A 1 160 ? 6.041 22.572 6.112 1.00 49.62 160 CYS A O 1
ATOM 1248 N N . GLN A 1 161 ? 5.357 23.496 4.170 1.00 39.41 161 GLN A N 1
ATOM 1249 C CA . GLN A 1 161 ? 4.102 23.965 4.724 1.00 39.41 161 GLN A CA 1
ATOM 1250 C C . GLN A 1 161 ? 3.367 22.714 5.180 1.00 39.41 161 GLN A C 1
ATOM 1252 O O . GLN A 1 161 ? 3.237 21.747 4.425 1.00 39.41 161 GLN A O 1
ATOM 1257 N N . GLU A 1 162 ? 3.003 22.719 6.459 1.00 38.53 162 GLU A N 1
ATOM 1258 C CA . GLU A 1 162 ? 1.984 21.850 7.011 1.00 38.53 162 GLU A CA 1
ATOM 1259 C C . GLU A 1 162 ? 0.801 21.997 6.058 1.00 38.53 162 GLU A C 1
ATOM 1261 O O . GLU A 1 162 ? 0.106 23.012 6.060 1.00 38.53 162 GLU A O 1
ATOM 1266 N N . VAL A 1 163 ? 0.652 21.044 5.137 1.00 41.47 163 VAL A N 1
ATOM 1267 C CA . VAL A 1 163 ? -0.612 20.888 4.443 1.00 41.47 163 VAL A CA 1
ATOM 1268 C C . VAL A 1 163 ? -1.527 20.491 5.584 1.00 41.47 163 VAL A C 1
ATOM 1270 O O . VAL A 1 163 ? -1.418 19.378 6.099 1.00 41.47 163 VAL A O 1
ATOM 1273 N N . GLU A 1 164 ? -2.313 21.448 6.071 1.00 41.19 164 GLU A N 1
ATOM 1274 C CA . GLU A 1 164 ? -3.440 21.192 6.952 1.00 41.19 164 GLU A CA 1
ATOM 1275 C C . GLU A 1 164 ? -4.436 20.350 6.149 1.00 41.19 164 GLU A C 1
ATOM 1277 O O . GLU A 1 164 ? -5.454 20.831 5.655 1.00 41.19 164 GLU A O 1
ATOM 1282 N N . ASP A 1 165 ? -4.106 19.069 5.979 1.00 38.31 165 ASP A N 1
ATOM 1283 C CA . ASP A 1 165 ? -5.023 18.039 5.534 1.00 38.31 165 ASP A CA 1
ATOM 1284 C C . ASP A 1 165 ? -5.983 17.797 6.700 1.00 38.31 165 ASP A C 1
ATOM 1286 O O . ASP A 1 165 ? -5.858 16.886 7.517 1.00 38.31 165 ASP A O 1
ATOM 1290 N N . THR A 1 166 ? -6.922 18.730 6.833 1.00 40.78 166 THR A N 1
ATOM 1291 C CA . THR A 1 166 ? -8.002 18.746 7.826 1.00 40.78 166 THR A CA 1
ATOM 1292 C C . THR A 1 166 ? -9.051 17.664 7.550 1.00 40.78 166 THR A C 1
ATOM 1294 O O . THR A 1 166 ? -10.104 17.623 8.183 1.00 40.78 166 THR A O 1
ATOM 1297 N N . SER A 1 167 ? -8.764 16.721 6.653 1.00 48.59 167 SER A N 1
ATOM 1298 C CA . SER A 1 167 ? -9.652 15.642 6.258 1.00 48.59 167 SER A CA 1
ATOM 1299 C C . SER A 1 167 ? -9.092 14.292 6.731 1.00 48.59 167 SER A C 1
ATOM 1301 O O . SER A 1 167 ? -8.365 13.605 6.021 1.00 48.59 167 SER A O 1
ATOM 1303 N N . ARG A 1 168 ? -9.546 13.869 7.925 1.00 54.28 168 ARG A N 1
ATOM 1304 C CA . ARG A 1 168 ? -9.370 12.541 8.576 1.00 54.28 168 ARG A CA 1
ATOM 1305 C C . ARG A 1 168 ? -8.196 12.378 9.548 1.00 54.28 168 ARG A C 1
ATOM 1307 O O . ARG A 1 168 ? -7.653 11.281 9.678 1.00 54.28 168 ARG A O 1
ATOM 1314 N N . GLN A 1 169 ? -7.926 13.386 10.375 1.00 54.84 169 GLN A N 1
ATOM 1315 C CA . GLN A 1 169 ? -7.411 13.117 11.725 1.00 54.84 169 GLN A CA 1
ATOM 1316 C C . GLN A 1 169 ? -8.502 12.383 12.510 1.00 54.84 169 GLN A C 1
ATOM 1318 O O . GLN A 1 169 ? -9.378 12.970 13.139 1.00 54.84 169 GLN A O 1
ATOM 1323 N N . GLY A 1 170 ? -8.517 11.067 12.362 1.00 63.22 170 GLY A N 1
ATOM 1324 C CA . GLY A 1 170 ? -9.563 10.210 12.874 1.00 63.22 170 GLY A CA 1
ATOM 1325 C C . GLY A 1 170 ? -8.970 8.881 13.266 1.00 63.22 170 GLY A C 1
ATOM 1326 O O . GLY A 1 170 ? -7.985 8.410 12.698 1.00 63.22 170 GLY A O 1
ATOM 1327 N N . LYS A 1 171 ? -9.579 8.276 14.272 1.00 73.69 171 LYS A N 1
ATOM 1328 C CA . LYS A 1 171 ? -9.138 6.978 14.734 1.00 73.69 171 LYS A CA 1
ATOM 1329 C C . LYS A 1 171 ? -9.393 5.908 13.693 1.00 73.69 171 LYS A C 1
ATOM 1331 O O . LYS A 1 171 ? -10.397 5.973 12.991 1.00 73.69 171 LYS A O 1
ATOM 1336 N N . LEU A 1 172 ? -8.514 4.912 13.653 1.00 81.44 172 LEU A N 1
ATOM 1337 C CA . LEU A 1 172 ? -8.795 3.654 12.970 1.00 81.44 172 LEU A CA 1
ATOM 1338 C C . LEU A 1 172 ? -10.144 3.106 13.443 1.00 81.44 172 LEU A C 1
ATOM 1340 O O . LEU A 1 172 ? -10.381 3.023 14.646 1.00 81.44 172 LEU A O 1
ATOM 1344 N N . THR A 1 173 ? -11.020 2.732 12.520 1.00 82.81 173 THR A N 1
ATOM 1345 C CA . THR A 1 173 ? -12.288 2.058 12.827 1.00 82.81 173 THR A CA 1
ATOM 1346 C C . THR A 1 173 ? -12.313 0.662 12.212 1.00 82.81 173 THR A C 1
ATOM 1348 O O . THR A 1 173 ? -11.429 0.289 11.441 1.00 82.81 173 THR A O 1
ATOM 1351 N N . LYS A 1 174 ? -13.338 -0.133 12.548 1.00 82.00 174 LYS A N 1
ATOM 1352 C CA . LYS A 1 174 ? -13.571 -1.436 11.906 1.00 82.00 174 LYS A CA 1
ATOM 1353 C C . LYS A 1 174 ? -13.632 -1.307 10.384 1.00 82.00 174 LYS A C 1
ATOM 1355 O O . LYS A 1 174 ? -13.054 -2.126 9.675 1.00 82.00 174 LYS A O 1
ATOM 1360 N N . ASP A 1 175 ? -14.323 -0.274 9.913 1.00 86.88 175 ASP A N 1
ATOM 1361 C CA . ASP A 1 175 ? -14.618 -0.066 8.496 1.00 86.88 175 ASP A CA 1
ATOM 1362 C C . ASP A 1 175 ? -13.347 0.174 7.676 1.00 86.88 175 ASP A C 1
ATOM 1364 O O . ASP A 1 175 ? -13.266 -0.250 6.524 1.00 86.88 175 ASP A O 1
ATOM 1368 N N . ASP A 1 176 ? -12.308 0.738 8.302 1.00 87.50 176 ASP A N 1
ATOM 1369 C CA . ASP A 1 176 ? -10.982 0.905 7.697 1.00 87.50 176 ASP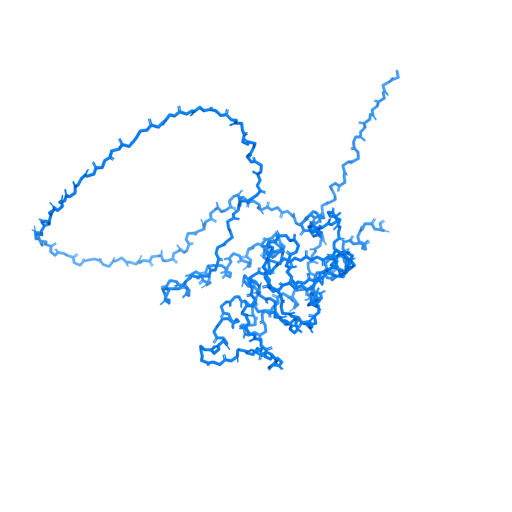 A CA 1
ATOM 1370 C C . ASP A 1 176 ? -10.255 -0.423 7.443 1.00 87.50 176 ASP A C 1
ATOM 1372 O O . ASP A 1 176 ? -9.224 -0.432 6.778 1.00 87.50 176 ASP A O 1
ATOM 1376 N N . LEU A 1 177 ? -10.748 -1.540 7.989 1.00 89.38 177 LEU A N 1
ATOM 1377 C CA . LEU A 1 177 ? -10.175 -2.884 7.870 1.00 89.38 177 LEU A CA 1
ATOM 1378 C C . LEU A 1 177 ? -11.151 -3.875 7.213 1.00 89.38 177 LEU A C 1
ATOM 1380 O O . LEU A 1 177 ? -10.961 -5.094 7.312 1.00 89.38 177 LEU A O 1
ATOM 1384 N N . CYS A 1 178 ? -12.192 -3.377 6.546 1.00 91.00 178 CYS A N 1
ATOM 1385 C CA . CYS A 1 178 ? -13.179 -4.203 5.865 1.00 91.00 178 CYS A CA 1
ATOM 1386 C C . CYS A 1 178 ? -12.705 -4.666 4.480 1.00 91.00 178 CYS A C 1
ATOM 1388 O O . CYS A 1 178 ? -11.978 -3.988 3.754 1.00 91.00 178 CYS A O 1
ATOM 1390 N N . CYS A 1 179 ? -13.138 -5.861 4.092 1.00 92.25 179 CYS A N 1
ATOM 1391 C CA . CYS A 1 179 ? -12.922 -6.391 2.757 1.00 92.25 179 CYS A CA 1
ATOM 1392 C C . CYS A 1 179 ? -13.907 -5.772 1.766 1.00 92.25 179 CYS A C 1
ATOM 1394 O O . CYS A 1 179 ? -15.111 -5.880 1.965 1.00 92.25 179 CYS A O 1
ATOM 1396 N N . ALA A 1 180 ? -13.416 -5.277 0.630 1.00 88.69 180 ALA A N 1
ATOM 1397 C CA . ALA A 1 180 ? -14.257 -4.693 -0.422 1.00 88.69 180 ALA A CA 1
ATOM 1398 C C . ALA A 1 180 ? -15.220 -5.681 -1.127 1.00 88.69 180 ALA A C 1
ATOM 1400 O O . ALA A 1 180 ? -16.000 -5.268 -1.977 1.00 88.69 180 ALA A O 1
ATOM 1401 N N . LEU A 1 181 ? -15.153 -6.987 -0.827 1.00 91.12 181 LEU A N 1
ATOM 1402 C CA . LEU A 1 181 ? -16.068 -7.994 -1.389 1.00 91.12 181 LEU A CA 1
ATOM 1403 C C . LEU A 1 181 ? -17.196 -8.374 -0.432 1.00 91.12 181 LEU A C 1
ATOM 1405 O O . LEU A 1 181 ? -18.337 -8.504 -0.860 1.00 91.12 181 LEU A O 1
ATOM 1409 N N . CYS A 1 182 ? -16.882 -8.602 0.845 1.00 93.44 182 CYS A N 1
ATOM 1410 C CA . CYS A 1 182 ? -17.879 -9.020 1.834 1.00 93.44 182 CYS A CA 1
ATOM 1411 C C . CYS A 1 182 ? -18.318 -7.897 2.776 1.00 93.44 182 CYS A C 1
ATOM 1413 O O . CYS A 1 182 ? -19.228 -8.120 3.565 1.00 93.44 182 CYS A O 1
ATOM 1415 N N . ASN A 1 183 ? -17.680 -6.724 2.702 1.00 90.88 183 ASN A N 1
ATOM 1416 C CA . ASN A 1 183 ? -17.925 -5.560 3.559 1.00 90.88 183 ASN A CA 1
ATOM 1417 C C . ASN A 1 183 ? -17.863 -5.877 5.062 1.00 90.88 183 ASN A C 1
ATOM 1419 O O . ASN A 1 183 ? -18.502 -5.218 5.874 1.00 90.88 183 ASN A O 1
ATOM 1423 N N . ASP A 1 184 ? -17.082 -6.892 5.428 1.00 91.69 184 ASP A N 1
ATOM 1424 C CA . ASP A 1 184 ? -16.828 -7.277 6.814 1.00 91.69 184 ASP A CA 1
ATOM 1425 C C . ASP A 1 184 ? -15.322 -7.276 7.074 1.00 91.69 184 ASP A C 1
ATOM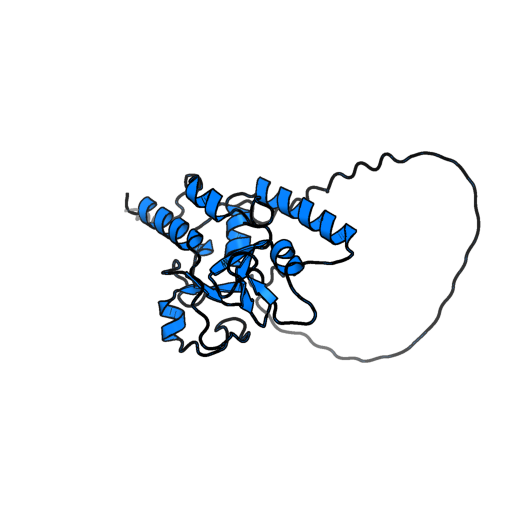 1427 O O . ASP A 1 184 ? -14.517 -7.233 6.134 1.00 91.69 184 ASP A O 1
ATOM 1431 N N . LEU A 1 185 ? -14.949 -7.329 8.350 1.00 90.06 185 LEU A N 1
ATOM 1432 C CA . LEU A 1 185 ? -13.568 -7.313 8.807 1.00 90.06 185 LEU A CA 1
ATOM 1433 C C . LEU A 1 185 ? -12.748 -8.370 8.062 1.00 90.06 185 LEU A C 1
ATOM 1435 O O . LEU A 1 185 ? -13.137 -9.537 7.968 1.00 90.06 185 LEU A O 1
ATOM 1439 N N . LEU A 1 186 ? -11.600 -7.951 7.532 1.00 90.62 186 LEU A N 1
ATOM 1440 C CA . LEU A 1 186 ? -10.734 -8.816 6.744 1.00 90.62 186 LEU A CA 1
ATOM 1441 C C . LEU A 1 186 ? -10.410 -10.120 7.496 1.00 90.62 186 LEU A C 1
ATOM 1443 O O . LEU A 1 186 ? -10.006 -10.125 8.653 1.00 90.62 186 LEU A O 1
ATOM 1447 N N . TYR A 1 187 ? -10.525 -11.255 6.813 1.00 88.19 187 TYR A N 1
ATOM 1448 C CA . TYR A 1 187 ? -10.102 -12.555 7.327 1.00 88.19 187 TYR A CA 1
ATOM 1449 C C . TYR A 1 187 ? -9.043 -13.147 6.405 1.00 88.19 187 TYR A C 1
ATOM 1451 O O . TYR A 1 187 ? -9.303 -13.409 5.228 1.00 88.19 187 TYR A O 1
ATOM 1459 N N . ARG A 1 188 ? -7.840 -13.372 6.953 1.00 86.69 188 ARG A N 1
ATOM 1460 C CA . ARG A 1 188 ? -6.640 -13.768 6.190 1.00 86.69 188 ARG A CA 1
ATOM 1461 C C . ARG A 1 188 ? -6.443 -12.836 4.979 1.00 86.69 188 ARG A C 1
ATOM 1463 O O . ARG A 1 188 ? -6.614 -13.281 3.844 1.00 86.69 188 ARG A O 1
ATOM 1470 N N . PRO A 1 189 ? -6.145 -11.547 5.217 1.00 89.88 189 PRO A N 1
ATOM 1471 C CA . PRO A 1 189 ? -6.043 -10.545 4.166 1.00 89.88 189 PRO A CA 1
ATOM 1472 C C . PRO A 1 189 ? -4.975 -10.912 3.136 1.00 89.88 189 PRO A C 1
ATOM 1474 O O . PRO A 1 189 ? -3.866 -11.335 3.478 1.00 89.88 189 PRO A O 1
ATOM 1477 N N . VAL A 1 190 ? -5.328 -10.710 1.872 1.00 89.44 190 VAL A N 1
ATOM 1478 C CA . VAL A 1 190 ? -4.484 -10.912 0.702 1.00 89.44 190 VAL A CA 1
ATOM 1479 C C . VAL A 1 190 ? -4.417 -9.614 -0.079 1.00 89.44 190 VAL A C 1
ATOM 1481 O O . VAL A 1 190 ? -5.458 -9.068 -0.442 1.00 89.44 190 VAL A O 1
ATOM 1484 N N . VAL A 1 191 ? -3.200 -9.163 -0.373 1.00 89.38 191 VAL A N 1
ATOM 1485 C CA . VAL A 1 191 ? -2.956 -8.019 -1.257 1.00 89.38 191 VAL A CA 1
ATOM 1486 C C . VAL A 1 191 ? -2.745 -8.516 -2.681 1.00 89.38 191 VAL A C 1
ATOM 1488 O O . VAL A 1 191 ? -1.960 -9.437 -2.924 1.00 89.38 191 VAL A O 1
ATOM 1491 N N . LEU A 1 192 ? -3.462 -7.918 -3.628 1.00 88.94 192 LEU A N 1
ATOM 1492 C CA . LEU A 1 192 ? -3.221 -8.123 -5.053 1.00 88.94 192 LEU A CA 1
ATOM 1493 C C . LEU A 1 192 ? -2.170 -7.134 -5.564 1.00 88.94 192 LEU A C 1
ATOM 1495 O O . LEU A 1 192 ? -1.972 -6.071 -4.989 1.00 88.94 192 LEU A O 1
ATOM 1499 N N . ASN A 1 193 ? -1.544 -7.431 -6.706 1.00 87.44 193 ASN A N 1
ATOM 1500 C CA . ASN A 1 193 ? -0.546 -6.542 -7.322 1.00 87.44 193 ASN A CA 1
ATOM 1501 C C . ASN A 1 193 ? -1.066 -5.118 -7.640 1.00 87.44 193 ASN A C 1
ATOM 1503 O O . ASN A 1 193 ? -0.275 -4.194 -7.805 1.00 87.44 193 ASN A O 1
ATOM 1507 N N . CYS A 1 194 ? -2.388 -4.933 -7.725 1.00 89.62 194 CYS A N 1
ATOM 1508 C CA . CYS A 1 194 ? -3.032 -3.626 -7.878 1.00 89.62 194 CYS A CA 1
ATOM 1509 C C . CYS A 1 194 ? -3.140 -2.817 -6.574 1.00 89.62 194 CYS A C 1
ATOM 1511 O O . CYS A 1 194 ? -3.526 -1.653 -6.632 1.00 89.62 194 CYS A O 1
ATOM 1513 N N . GLY A 1 195 ? -2.787 -3.408 -5.430 1.00 89.94 195 GLY A N 1
ATOM 1514 C CA . GLY A 1 195 ? -2.809 -2.770 -4.116 1.00 89.94 195 GLY A CA 1
ATOM 1515 C C . GLY A 1 195 ? -4.122 -2.924 -3.342 1.00 89.94 195 GLY A C 1
ATOM 1516 O O . GLY A 1 195 ? -4.198 -2.477 -2.198 1.00 89.94 195 GLY A O 1
ATOM 1517 N N . ASP A 1 196 ? -5.144 -3.557 -3.924 1.00 90.62 196 ASP A N 1
ATOM 1518 C CA . ASP A 1 196 ? -6.407 -3.830 -3.230 1.00 90.62 196 ASP A CA 1
ATOM 1519 C C . ASP A 1 196 ? -6.285 -5.074 -2.333 1.00 90.62 196 ASP A C 1
ATOM 1521 O O . ASP A 1 196 ? -5.537 -6.015 -2.638 1.00 90.62 196 ASP A O 1
ATOM 1525 N N . VAL A 1 197 ? -7.025 -5.073 -1.219 1.00 91.56 197 VAL A N 1
ATOM 1526 C CA . VAL A 1 197 ? -6.929 -6.090 -0.163 1.00 91.56 197 VAL A CA 1
ATOM 1527 C C . VAL A 1 197 ? -8.258 -6.806 0.031 1.00 91.56 197 VAL A C 1
ATOM 1529 O O . VAL A 1 197 ? -9.308 -6.180 0.165 1.00 91.56 197 VAL A O 1
ATOM 1532 N N . PHE A 1 198 ? -8.209 -8.135 0.090 1.00 92.25 198 PHE A N 1
ATOM 1533 C CA . PHE A 1 198 ? -9.396 -8.977 0.206 1.00 92.25 198 PHE A CA 1
ATOM 1534 C C . PHE A 1 198 ? -9.201 -10.119 1.196 1.00 92.25 198 PHE A C 1
ATOM 1536 O O . PHE A 1 198 ? -8.077 -10.542 1.460 1.00 92.25 198 PHE A O 1
ATOM 1543 N N . CYS A 1 199 ? -10.299 -10.684 1.693 1.00 91.88 199 CYS A N 1
ATOM 1544 C CA . CYS A 1 199 ? -10.254 -11.948 2.417 1.00 91.88 199 CYS A CA 1
ATOM 1545 C C . CYS A 1 199 ? -9.803 -13.081 1.481 1.00 91.88 199 CYS A C 1
ATOM 1547 O O . CYS A 1 199 ? -10.298 -13.202 0.355 1.00 91.88 199 CYS A O 1
ATOM 1549 N N . GLU A 1 200 ? -8.935 -13.973 1.968 1.00 89.50 200 GLU A N 1
ATOM 1550 C CA . GLU A 1 200 ? -8.526 -15.169 1.219 1.00 89.50 200 GLU A CA 1
ATOM 1551 C C . GLU A 1 200 ? -9.735 -16.019 0.752 1.00 89.50 200 GLU A C 1
ATOM 1553 O O . GLU A 1 200 ? -9.748 -16.424 -0.415 1.00 89.50 200 GLU A O 1
ATOM 1558 N N . PRO A 1 201 ? -10.774 -16.279 1.579 1.00 90.31 201 PRO A N 1
ATOM 1559 C CA . PRO A 1 201 ? -11.974 -16.988 1.124 1.00 90.31 201 PRO A CA 1
ATOM 1560 C C . PRO A 1 201 ? -12.761 -16.242 0.040 1.00 90.31 201 PRO A C 1
ATOM 1562 O O . PRO A 1 201 ? -13.188 -16.872 -0.925 1.00 90.31 201 PRO A O 1
ATOM 1565 N N . CYS A 1 202 ? -12.912 -14.918 0.152 1.00 91.94 202 CYS A N 1
ATOM 1566 C CA . CYS A 1 202 ? -13.659 -14.121 -0.825 1.00 91.94 202 CYS A CA 1
ATOM 1567 C C . CYS A 1 202 ? -13.011 -14.189 -2.212 1.00 91.94 202 CYS A C 1
ATOM 1569 O O . CYS A 1 202 ? -13.702 -14.432 -3.198 1.00 91.94 202 CYS A O 1
ATOM 1571 N N . LEU A 1 203 ? -11.679 -14.092 -2.298 1.00 88.38 203 LEU A N 1
ATOM 1572 C CA . LEU A 1 203 ? -10.975 -14.261 -3.576 1.00 88.38 203 LEU A CA 1
ATOM 1573 C C . LEU A 1 203 ? -11.209 -15.647 -4.194 1.00 88.38 203 LEU A C 1
ATOM 1575 O O . LEU A 1 203 ? -11.425 -15.759 -5.400 1.00 88.38 203 LEU A O 1
ATOM 1579 N N . LYS A 1 204 ? -11.206 -16.710 -3.379 1.00 85.19 204 LYS A N 1
ATOM 1580 C CA . LYS A 1 204 ? -11.456 -18.079 -3.861 1.00 85.19 204 LYS A CA 1
ATOM 1581 C C . LYS A 1 204 ? -12.891 -18.258 -4.362 1.00 85.19 204 LYS A C 1
ATOM 1583 O O . LYS A 1 204 ? -13.091 -18.889 -5.396 1.00 85.19 204 LYS A O 1
ATOM 1588 N N . MET A 1 205 ? -13.876 -17.698 -3.658 1.00 86.19 205 MET A N 1
ATOM 1589 C CA . MET A 1 205 ? -15.296 -17.808 -4.018 1.00 86.19 205 MET A CA 1
ATOM 1590 C C . MET A 1 205 ? -15.637 -17.070 -5.312 1.00 86.19 205 MET A C 1
ATOM 1592 O O . MET A 1 205 ? -16.373 -17.600 -6.139 1.00 86.19 205 MET A O 1
ATOM 1596 N N . HIS A 1 206 ? -15.051 -15.893 -5.535 1.00 80.31 206 HIS A N 1
ATOM 1597 C CA . HIS A 1 206 ? -15.258 -15.114 -6.760 1.00 80.31 206 HIS A CA 1
ATOM 1598 C C . HIS A 1 206 ? -14.449 -15.632 -7.965 1.00 80.31 206 HIS A C 1
ATOM 1600 O O . HIS A 1 206 ? -14.300 -14.923 -8.957 1.00 80.31 206 HIS A O 1
ATOM 1606 N N . ASN A 1 207 ? -13.937 -16.871 -7.899 1.00 69.19 207 ASN A N 1
ATOM 1607 C CA . ASN A 1 207 ? -13.149 -17.518 -8.950 1.00 69.19 207 ASN A CA 1
ATOM 1608 C C . ASN A 1 207 ? -12.043 -16.595 -9.482 1.00 69.19 207 ASN A C 1
ATOM 1610 O O . ASN A 1 207 ? -11.887 -16.422 -10.693 1.00 69.19 207 ASN A O 1
ATOM 1614 N N . PHE A 1 208 ? -11.310 -15.959 -8.563 1.00 68.75 208 PHE A N 1
ATOM 1615 C CA . PHE A 1 208 ? -10.183 -15.104 -8.900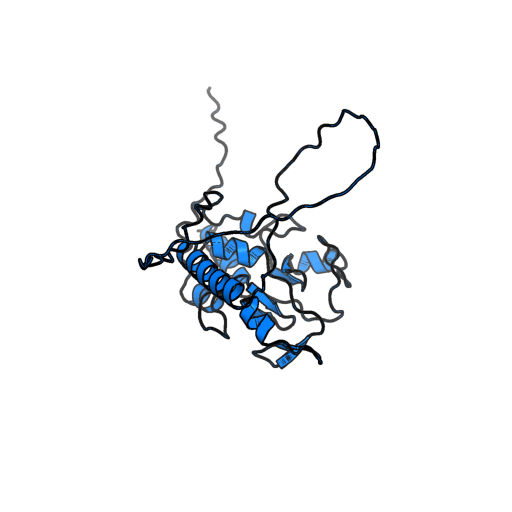 1.00 68.75 208 PHE A CA 1
ATOM 1616 C C . PHE A 1 208 ? -9.162 -15.903 -9.720 1.00 68.75 208 PHE A C 1
ATOM 1618 O O . PHE A 1 208 ? -8.450 -16.756 -9.191 1.00 68.75 208 PHE A O 1
ATOM 1625 N N . LYS A 1 209 ? -9.125 -15.657 -11.033 1.00 68.88 209 LYS A N 1
ATOM 1626 C CA . LYS A 1 209 ? -8.203 -16.333 -11.957 1.00 68.88 209 LYS A CA 1
ATOM 1627 C C . LYS A 1 209 ? -7.000 -15.463 -12.286 1.00 68.88 209 LYS A C 1
ATOM 1629 O O . LYS A 1 209 ? -5.866 -15.916 -12.170 1.00 68.88 209 LYS A O 1
ATOM 1634 N N . SER A 1 210 ? -7.250 -14.230 -12.720 1.00 76.00 210 SER A N 1
ATOM 1635 C CA . SER A 1 210 ? -6.203 -13.374 -13.287 1.00 76.00 210 SER A CA 1
ATOM 1636 C C . SER A 1 210 ? -6.501 -11.875 -13.253 1.00 76.00 210 SER A C 1
ATOM 1638 O O . SER A 1 210 ? -5.699 -11.123 -13.788 1.00 76.00 210 SER A O 1
ATOM 1640 N N . HIS A 1 211 ? -7.606 -11.421 -12.652 1.00 85.56 211 HIS A N 1
ATOM 1641 C CA . HIS A 1 211 ? -7.967 -9.998 -12.602 1.00 85.56 211 HIS A CA 1
ATOM 1642 C C . HIS A 1 211 ? -8.546 -9.625 -11.237 1.00 85.56 211 HIS A C 1
ATOM 1644 O O . HIS A 1 211 ? -9.240 -10.433 -10.616 1.00 85.56 211 HIS A O 1
ATOM 1650 N N . CYS A 1 212 ? -8.252 -8.413 -10.766 1.00 87.44 212 CYS A N 1
ATOM 1651 C CA . CYS A 1 212 ? -8.821 -7.868 -9.538 1.00 87.44 212 CYS A CA 1
ATOM 1652 C C . CYS A 1 212 ? -10.353 -7.751 -9.658 1.00 87.44 212 CYS A C 1
ATOM 1654 O O . CYS A 1 212 ? -10.822 -7.150 -10.621 1.00 87.44 212 CYS A O 1
ATOM 1656 N N . PRO A 1 213 ? -11.141 -8.240 -8.683 1.00 87.56 213 PRO A N 1
ATOM 1657 C CA . PRO A 1 213 ? -12.601 -8.115 -8.715 1.00 87.56 213 PRO A CA 1
ATOM 1658 C C . PRO A 1 213 ? -13.137 -6.676 -8.661 1.00 87.56 213 PRO A C 1
ATOM 1660 O O . PRO A 1 213 ? -14.295 -6.462 -8.995 1.00 87.56 213 PRO A O 1
ATOM 1663 N N . VAL A 1 214 ? -12.320 -5.714 -8.217 1.00 87.88 214 VAL A N 1
ATOM 1664 C CA . VAL A 1 214 ? -12.723 -4.308 -8.033 1.00 87.88 214 VAL A CA 1
ATOM 1665 C C . VAL A 1 214 ? -12.251 -3.446 -9.200 1.00 87.88 214 VAL A C 1
ATOM 1667 O O . VAL A 1 214 ? -13.061 -2.857 -9.900 1.00 87.88 214 VAL A O 1
ATOM 1670 N N . CYS A 1 215 ? -10.941 -3.394 -9.452 1.00 88.56 215 CYS A N 1
ATOM 1671 C CA . CYS A 1 215 ? -10.377 -2.522 -10.488 1.00 88.56 215 CYS A CA 1
ATOM 1672 C C . CYS A 1 215 ? -10.095 -3.226 -11.824 1.00 88.56 215 CYS A C 1
ATOM 1674 O O . CYS A 1 215 ? -9.535 -2.614 -12.730 1.00 88.56 215 CYS A O 1
ATOM 1676 N N . ASN A 1 216 ? -10.405 -4.524 -11.942 1.00 86.62 216 ASN A N 1
ATOM 1677 C CA . ASN A 1 216 ? -10.140 -5.355 -13.124 1.00 86.62 216 ASN A CA 1
ATOM 1678 C C . ASN A 1 216 ? -8.660 -5.414 -13.566 1.00 86.62 216 ASN A C 1
ATOM 1680 O O . ASN A 1 216 ? -8.343 -5.909 -14.645 1.00 86.62 216 ASN A O 1
ATOM 1684 N N . ALA A 1 217 ? -7.723 -4.941 -12.740 1.00 85.62 217 ALA A N 1
ATOM 1685 C CA . ALA A 1 217 ? -6.302 -4.978 -13.057 1.00 85.62 217 ALA A CA 1
ATOM 1686 C C . ALA A 1 217 ? -5.794 -6.429 -13.153 1.00 85.62 217 ALA A C 1
ATOM 1688 O O . ALA A 1 217 ? -6.157 -7.255 -12.306 1.00 85.62 217 ALA A O 1
ATOM 1689 N N . PRO A 1 218 ? -4.931 -6.752 -14.134 1.00 79.44 218 PRO A N 1
ATOM 1690 C CA . PRO A 1 218 ? -4.412 -8.098 -14.301 1.00 79.44 218 PRO A CA 1
ATOM 1691 C C . PRO A 1 218 ? -3.502 -8.495 -13.136 1.00 79.44 218 PRO A C 1
ATOM 1693 O O . PRO A 1 218 ? -2.765 -7.685 -12.568 1.00 79.44 218 PRO A O 1
ATOM 1696 N N . HIS A 1 219 ? -3.527 -9.780 -12.807 1.00 72.88 219 HIS A N 1
ATOM 1697 C CA . HIS A 1 219 ? -2.727 -10.391 -11.763 1.00 72.88 219 HIS A CA 1
ATOM 1698 C C . HIS A 1 219 ? -1.926 -11.571 -12.320 1.00 72.88 219 HIS A C 1
ATOM 1700 O O . HIS A 1 219 ? -2.482 -12.379 -13.072 1.00 72.88 219 HIS A O 1
ATOM 1706 N N . PRO A 1 220 ? -0.641 -11.724 -11.944 1.00 68.56 220 PRO A N 1
ATOM 1707 C CA . PRO A 1 220 ? 0.174 -12.832 -12.426 1.00 68.56 220 PRO A CA 1
ATOM 1708 C C . PRO A 1 220 ? -0.454 -14.191 -12.056 1.00 68.56 220 PRO A C 1
ATOM 1710 O O . PRO A 1 220 ? -0.750 -14.411 -10.876 1.00 68.56 220 PRO A O 1
ATOM 1713 N N . PRO A 1 221 ? -0.638 -15.127 -13.004 1.00 61.81 221 PRO A N 1
ATOM 1714 C CA . PRO A 1 221 ? -1.123 -16.474 -12.705 1.00 61.81 221 PRO A CA 1
ATOM 1715 C C . PRO A 1 221 ? -0.176 -17.211 -11.749 1.00 61.81 221 PRO A C 1
ATOM 1717 O O . PRO A 1 221 ? 1.042 -17.090 -11.865 1.00 61.81 221 PRO A O 1
ATOM 1720 N N . GLY A 1 222 ? -0.718 -17.989 -10.806 1.00 60.84 222 GLY A N 1
ATOM 1721 C CA . GLY A 1 222 ? 0.085 -18.839 -9.910 1.00 60.84 222 GLY A CA 1
ATOM 1722 C C . GLY A 1 222 ? 0.944 -18.088 -8.885 1.00 60.84 222 GLY A C 1
ATOM 1723 O O . GLY A 1 222 ? 1.782 -18.694 -8.217 1.00 60.84 222 GLY A O 1
ATOM 1724 N N . SER A 1 223 ? 0.752 -16.778 -8.740 1.00 60.19 223 SER A N 1
ATOM 1725 C CA . SER A 1 223 ? 1.414 -16.000 -7.698 1.00 60.19 223 SER A CA 1
ATOM 1726 C C . SER A 1 223 ? 0.873 -16.378 -6.315 1.00 60.19 223 SER A C 1
ATOM 1728 O O . SER A 1 223 ? -0.320 -16.613 -6.117 1.00 60.19 223 SER A O 1
ATOM 1730 N N . VAL A 1 224 ? 1.784 -16.481 -5.347 1.00 61.66 224 VAL A N 1
ATOM 1731 C CA . VAL A 1 224 ? 1.443 -16.785 -3.956 1.00 61.66 224 VAL A CA 1
ATOM 1732 C C . VAL A 1 224 ? 0.610 -15.625 -3.412 1.00 61.66 224 VAL A C 1
ATOM 1734 O O . VAL A 1 224 ? 1.041 -14.476 -3.492 1.00 61.66 224 VAL A O 1
ATOM 1737 N N . LEU A 1 225 ? -0.579 -15.919 -2.872 1.00 65.94 225 LEU A N 1
ATOM 1738 C CA . LEU A 1 225 ? -1.427 -14.908 -2.239 1.00 65.94 225 LEU A CA 1
ATOM 1739 C C . LEU A 1 225 ? -0.626 -14.203 -1.134 1.00 65.94 225 LEU A C 1
ATOM 1741 O O . LEU A 1 225 ? -0.128 -14.846 -0.205 1.00 65.94 225 LEU A O 1
ATOM 1745 N N . GLN A 1 226 ? -0.472 -12.888 -1.274 1.00 69.06 226 GLN A N 1
ATOM 1746 C CA . GLN A 1 226 ? 0.418 -12.081 -0.448 1.00 69.06 226 GLN A CA 1
ATOM 1747 C C . GLN A 1 226 ? -0.249 -11.815 0.899 1.00 69.06 226 GLN A C 1
ATOM 1749 O O . GLN A 1 226 ? -1.119 -10.952 1.016 1.00 69.06 226 GLN A O 1
ATOM 1754 N N . ARG A 1 227 ? 0.129 -12.583 1.921 1.00 71.50 227 ARG A N 1
ATOM 1755 C CA . ARG A 1 227 ? -0.387 -12.380 3.276 1.00 71.50 227 ARG A CA 1
ATOM 1756 C C . ARG A 1 227 ? 0.372 -11.253 3.952 1.00 71.50 227 ARG A C 1
ATOM 1758 O O . ARG A 1 227 ? 1.579 -11.352 4.150 1.00 71.50 227 ARG A O 1
ATOM 1765 N N . VAL A 1 228 ? -0.352 -10.214 4.347 1.00 71.69 228 VAL A N 1
ATOM 1766 C CA . VAL A 1 228 ? 0.204 -9.120 5.142 1.00 71.69 228 VAL A CA 1
ATOM 1767 C C . VAL A 1 228 ? 0.032 -9.468 6.615 1.00 71.69 228 VAL A C 1
ATOM 1769 O O . VAL A 1 228 ? -1.059 -9.340 7.170 1.00 71.69 228 VAL A O 1
ATOM 1772 N N . PHE A 1 229 ? 1.112 -9.931 7.246 1.00 67.62 229 PHE A N 1
ATOM 1773 C CA . PHE A 1 229 ? 1.110 -10.322 8.660 1.00 67.62 229 PHE A CA 1
ATOM 1774 C C . PHE A 1 229 ? 0.699 -9.178 9.598 1.00 67.62 229 PHE A C 1
ATOM 1776 O O . PHE A 1 229 ? 0.018 -9.426 10.587 1.00 67.62 229 PHE A O 1
ATOM 1783 N N . LEU A 1 230 ? 1.014 -7.926 9.250 1.00 64.75 230 LEU A N 1
ATOM 1784 C CA . LEU A 1 230 ? 0.556 -6.751 9.995 1.00 64.75 230 LEU A CA 1
ATOM 1785 C C . LEU A 1 230 ? -0.973 -6.682 10.087 1.00 64.75 230 LEU A C 1
ATOM 1787 O O . LEU A 1 230 ? -1.515 -6.524 11.176 1.00 64.75 230 LEU A O 1
ATOM 1791 N N . LEU A 1 231 ? -1.676 -6.794 8.955 1.00 66.75 231 LEU A N 1
ATOM 1792 C CA . LEU A 1 231 ? -3.134 -6.698 8.947 1.00 66.75 231 LEU A CA 1
ATOM 1793 C C . LEU A 1 231 ? -3.736 -7.819 9.794 1.00 66.75 231 LEU A C 1
ATOM 1795 O O . LEU A 1 231 ? -4.669 -7.570 10.543 1.00 66.75 231 LEU A O 1
ATOM 1799 N N . ILE A 1 232 ? -3.149 -9.020 9.748 1.00 70.12 232 ILE A N 1
ATOM 1800 C CA . ILE A 1 232 ? -3.544 -10.136 10.618 1.00 70.12 232 ILE A CA 1
ATOM 1801 C C . ILE A 1 232 ? -3.435 -9.740 12.097 1.00 70.12 232 ILE A C 1
ATOM 1803 O O . ILE A 1 232 ? -4.379 -9.981 12.843 1.00 70.12 232 ILE A O 1
ATOM 1807 N N . ASN A 1 233 ? -2.336 -9.104 12.513 1.00 68.38 233 ASN A N 1
ATOM 1808 C CA . ASN A 1 233 ? -2.145 -8.668 13.899 1.00 68.38 233 ASN A CA 1
ATOM 1809 C C . ASN A 1 233 ? -3.127 -7.562 14.308 1.00 68.38 233 ASN A C 1
ATOM 1811 O O . ASN A 1 233 ? -3.694 -7.641 15.392 1.00 68.38 233 ASN A O 1
ATOM 1815 N N . LEU A 1 234 ? -3.372 -6.571 13.445 1.00 67.94 234 LEU A N 1
ATOM 1816 C CA . LEU A 1 234 ? -4.334 -5.492 13.707 1.00 67.94 234 LEU A CA 1
ATOM 1817 C C . LEU A 1 234 ? -5.763 -6.022 13.854 1.00 67.94 234 LEU A C 1
ATOM 1819 O O . LEU A 1 234 ? -6.463 -5.688 14.806 1.00 67.94 234 LEU A O 1
ATOM 1823 N N . ILE A 1 235 ? -6.173 -6.898 12.938 1.00 71.00 235 ILE A N 1
ATOM 1824 C CA . ILE A 1 235 ? -7.482 -7.558 12.957 1.00 71.00 235 ILE A CA 1
ATOM 1825 C C . ILE A 1 235 ? -7.623 -8.421 14.214 1.00 71.00 235 ILE A C 1
ATOM 1827 O O . ILE A 1 235 ? -8.663 -8.396 14.868 1.00 71.00 235 ILE A O 1
ATOM 1831 N N . TRP A 1 236 ? -6.575 -9.167 14.574 1.00 69.25 236 TRP A N 1
ATOM 1832 C CA . TRP A 1 236 ? -6.586 -10.023 15.757 1.00 69.25 236 TRP A CA 1
ATOM 1833 C C . TRP A 1 236 ? -6.641 -9.214 17.056 1.00 69.25 236 TRP A C 1
ATOM 1835 O O . TRP A 1 236 ? -7.437 -9.539 17.930 1.00 69.25 236 TRP A O 1
ATOM 1845 N N . GLN A 1 237 ? -5.872 -8.126 17.169 1.00 67.19 237 GLN A N 1
ATOM 1846 C CA . GLN A 1 237 ? -5.965 -7.201 18.303 1.00 67.19 237 GLN A CA 1
ATOM 1847 C C . GLN A 1 237 ? -7.382 -6.644 18.448 1.00 67.19 237 GLN A C 1
ATOM 1849 O O . GLN A 1 237 ? -7.925 -6.656 19.549 1.00 67.19 237 GLN A O 1
ATOM 1854 N N . TRP A 1 238 ? -8.005 -6.243 17.336 1.00 64.19 238 TRP A N 1
ATOM 1855 C CA . TRP A 1 238 ? -9.377 -5.743 17.337 1.00 64.19 238 TRP A CA 1
ATOM 1856 C C . TRP A 1 238 ? -10.374 -6.807 17.824 1.00 64.19 238 TRP A C 1
ATOM 1858 O O . TRP A 1 238 ? -11.195 -6.541 18.701 1.00 64.19 238 TRP A O 1
ATOM 1868 N N . GLN A 1 239 ? -10.246 -8.048 17.340 1.00 62.97 239 GLN A N 1
ATOM 1869 C CA . GLN A 1 239 ? -11.057 -9.174 17.812 1.00 62.97 239 GLN A CA 1
ATOM 1870 C C . GLN A 1 239 ? -10.847 -9.463 19.304 1.00 62.97 239 GLN A C 1
ATOM 1872 O O . GLN A 1 239 ? -11.814 -9.717 20.006 1.00 62.97 239 GLN A O 1
ATOM 1877 N N . VAL A 1 240 ? -9.625 -9.388 19.831 1.00 65.62 240 VAL A N 1
ATOM 1878 C CA . VAL A 1 240 ? -9.381 -9.615 21.266 1.00 65.62 240 VAL A CA 1
ATOM 1879 C C . VAL A 1 240 ? -10.000 -8.508 22.125 1.00 65.62 240 VAL A C 1
ATOM 1881 O O . VAL A 1 240 ? -10.574 -8.804 23.167 1.00 65.62 240 VAL A O 1
ATOM 1884 N N . THR A 1 241 ? -9.943 -7.249 21.682 1.00 58.66 241 THR A N 1
ATOM 1885 C CA . THR A 1 241 ? -10.500 -6.113 22.439 1.00 58.66 241 THR A CA 1
ATOM 1886 C C . THR A 1 241 ? -12.027 -6.066 22.490 1.00 58.66 241 THR A C 1
ATOM 1888 O O . THR A 1 241 ? -12.564 -5.418 23.376 1.00 58.66 241 THR A O 1
ATOM 1891 N N . VAL A 1 242 ? -12.725 -6.724 21.558 1.00 55.47 242 VAL A N 1
ATOM 1892 C CA . VAL A 1 242 ? -14.203 -6.739 21.491 1.00 55.47 242 VAL A CA 1
ATOM 1893 C C . VAL A 1 242 ? -14.810 -7.918 22.274 1.00 55.47 242 VAL A C 1
ATOM 1895 O O . VAL A 1 242 ? -15.998 -7.911 22.582 1.00 55.47 242 VAL A O 1
ATOM 1898 N N . TRP A 1 243 ? -14.013 -8.938 22.612 1.00 51.41 243 TRP A N 1
ATOM 1899 C CA . TRP A 1 243 ? -14.464 -10.145 23.326 1.00 51.41 243 TRP A CA 1
ATOM 1900 C C . TRP A 1 243 ? -14.113 -10.155 24.830 1.00 51.41 243 TRP A C 1
ATOM 1902 O O . TRP A 1 243 ? -14.299 -11.181 25.489 1.00 51.41 243 TRP A O 1
ATOM 1912 N N . ILE A 1 244 ? -13.622 -9.034 25.368 1.00 42.56 244 ILE A N 1
ATOM 1913 C CA . ILE A 1 244 ? -13.390 -8.769 26.801 1.00 42.56 244 ILE A CA 1
ATOM 1914 C C . ILE A 1 244 ? -14.329 -7.644 27.228 1.00 42.56 244 ILE A C 1
ATOM 1916 O O . ILE A 1 244 ? -14.944 -7.782 28.309 1.00 42.56 244 ILE A O 1
#

Organism: Adiantum capillus-veneris (NCBI:txid13818)

Sequence (244 aa):
MANDNASRDESLPVSSVGLCKEAMESLTCSICLELLYKPVVTACGHMFCFWCGHQGMNAFTASSCPLCRRPFIYFPRVCKLLHFVLMKAVPDEYARRGCEARRHEEEQEMFSPEFELEDSLIPLDSEHGDASTTSMDVDTQVVMENDHDMQSTPQGNSKCQEVEDTSRQGKLTKDDLCCALCNDLLYRPVVLNCGDVFCEPCLKMHNFKSHCPVCNAPHPPGSVLQRVFLLINLIWQWQVTVWI